Protein AF-A0A7S3GS94-F1 (afdb_monomer_lite)

Radius of gyration: 52.93 Å; chains: 1; bounding box: 101×28×162 Å

Structure (mmCIF, N/CA/C/O backbone):
data_AF-A0A7S3GS94-F1
#
_entry.id   AF-A0A7S3GS94-F1
#
loop_
_atom_site.group_PDB
_atom_site.id
_atom_site.type_symbol
_atom_site.label_atom_id
_atom_site.label_alt_id
_atom_site.label_comp_id
_atom_site.label_asym_id
_atom_site.label_entity_id
_atom_site.label_seq_id
_atom_site.pdbx_PDB_ins_code
_atom_site.Cartn_x
_atom_site.Cartn_y
_atom_site.Cartn_z
_atom_site.occupancy
_atom_site.B_iso_or_equiv
_atom_site.auth_seq_id
_atom_site.auth_comp_id
_atom_site.auth_asym_id
_atom_site.auth_atom_id
_atom_site.pdbx_PDB_model_num
ATOM 1 N N . VAL A 1 1 ? 30.359 -2.417 -29.812 1.00 71.31 1 VAL A N 1
ATOM 2 C CA . VAL A 1 1 ? 29.006 -1.974 -30.223 1.00 71.31 1 VAL A CA 1
ATOM 3 C C . VAL A 1 1 ? 27.959 -3.082 -30.024 1.00 71.31 1 VAL A C 1
ATOM 5 O O . VAL A 1 1 ? 27.089 -2.896 -29.192 1.00 71.31 1 VAL A O 1
ATOM 8 N N . ALA A 1 2 ? 28.093 -4.280 -30.616 1.00 79.44 2 ALA A N 1
ATOM 9 C CA . ALA A 1 2 ? 27.139 -5.393 -30.397 1.00 79.44 2 ALA A CA 1
ATOM 10 C C . ALA A 1 2 ? 27.112 -5.979 -28.965 1.00 79.44 2 ALA A C 1
ATOM 12 O O . ALA A 1 2 ? 26.107 -6.533 -28.529 1.00 79.44 2 ALA A O 1
ATOM 13 N N . ALA A 1 3 ? 28.216 -5.888 -28.216 1.00 86.25 3 ALA A N 1
ATOM 14 C CA . ALA A 1 3 ? 28.217 -6.211 -26.785 1.00 86.25 3 ALA A CA 1
ATOM 15 C C . ALA A 1 3 ? 27.448 -5.154 -25.969 1.00 86.25 3 ALA A C 1
ATOM 17 O O . ALA A 1 3 ? 26.584 -5.518 -25.184 1.00 86.25 3 ALA A O 1
ATOM 18 N N . ALA A 1 4 ? 27.680 -3.866 -26.250 1.00 86.12 4 ALA A N 1
ATOM 19 C CA . ALA A 1 4 ? 27.008 -2.749 -25.583 1.00 86.12 4 ALA A CA 1
ATOM 20 C C . ALA A 1 4 ? 25.485 -2.746 -25.817 1.00 86.12 4 ALA A C 1
ATOM 22 O O . ALA A 1 4 ? 24.722 -2.568 -24.879 1.00 86.12 4 ALA A O 1
ATOM 23 N N . ALA A 1 5 ? 25.019 -3.030 -27.038 1.00 87.00 5 ALA A N 1
ATOM 24 C CA . ALA A 1 5 ? 23.583 -3.140 -27.320 1.00 87.00 5 ALA A CA 1
ATOM 25 C C . ALA A 1 5 ? 22.899 -4.299 -26.563 1.00 87.00 5 ALA A C 1
ATOM 27 O O . ALA A 1 5 ? 21.735 -4.196 -26.173 1.00 87.00 5 ALA A O 1
ATOM 28 N N . ARG A 1 6 ? 23.621 -5.406 -26.326 1.00 90.31 6 ARG A N 1
ATOM 29 C CA . ARG A 1 6 ? 23.125 -6.523 -25.504 1.00 90.31 6 ARG A CA 1
ATOM 30 C C . ARG A 1 6 ? 23.081 -6.165 -24.022 1.00 90.31 6 ARG A C 1
ATOM 32 O O . ARG A 1 6 ? 22.107 -6.506 -23.364 1.00 90.31 6 ARG A O 1
ATOM 39 N N . GLU A 1 7 ? 24.099 -5.468 -23.528 1.00 93.94 7 GLU A N 1
ATOM 40 C CA . GLU A 1 7 ? 24.164 -4.990 -22.145 1.00 93.94 7 GLU A CA 1
ATOM 41 C C . GLU A 1 7 ? 23.029 -4.004 -21.834 1.00 93.94 7 GLU A C 1
ATOM 43 O O . GLU A 1 7 ? 22.293 -4.219 -20.878 1.00 93.94 7 GLU A O 1
ATOM 48 N N . LEU A 1 8 ? 22.784 -3.026 -22.714 1.00 94.88 8 LEU A N 1
ATOM 49 C CA . LEU A 1 8 ? 21.641 -2.109 -22.599 1.00 94.88 8 LEU A CA 1
ATOM 50 C C . LEU A 1 8 ? 20.295 -2.849 -22.660 1.00 94.88 8 LEU A C 1
ATOM 52 O O . LEU A 1 8 ? 19.341 -2.477 -21.985 1.00 94.88 8 LEU A O 1
ATOM 56 N N . GLY A 1 9 ? 20.199 -3.918 -23.458 1.00 95.06 9 GLY A N 1
ATOM 57 C CA . GLY A 1 9 ? 19.019 -4.786 -23.458 1.00 95.06 9 GLY A CA 1
ATOM 58 C C . GLY A 1 9 ? 18.774 -5.429 -22.091 1.00 95.06 9 GLY A C 1
ATOM 59 O O . GLY A 1 9 ? 17.670 -5.334 -21.567 1.00 95.06 9 GLY A O 1
ATOM 60 N N . ALA A 1 10 ? 19.815 -6.016 -21.499 1.00 96.00 10 ALA A N 1
ATOM 61 C CA . ALA A 1 10 ? 19.730 -6.636 -20.180 1.00 96.00 10 ALA A CA 1
ATOM 62 C C . ALA A 1 10 ? 19.414 -5.620 -19.068 1.00 96.00 10 ALA A C 1
ATOM 64 O O . ALA A 1 10 ? 18.632 -5.917 -18.170 1.00 96.00 10 ALA A O 1
ATOM 65 N N . GLU A 1 11 ? 19.976 -4.412 -19.136 1.00 97.12 11 GLU A N 1
ATOM 66 C CA . GLU A 1 11 ? 19.673 -3.328 -18.194 1.00 97.12 11 GLU A CA 1
ATOM 67 C C . GLU A 1 11 ? 18.209 -2.865 -18.302 1.00 97.12 11 GLU A C 1
ATOM 69 O O . GLU A 1 11 ? 17.533 -2.688 -17.287 1.00 97.12 11 GLU A O 1
ATOM 74 N N . ALA A 1 12 ? 17.672 -2.739 -19.521 1.00 96.94 12 ALA A N 1
ATOM 75 C CA . ALA A 1 12 ? 16.260 -2.416 -19.724 1.00 96.94 12 ALA A CA 1
ATOM 76 C C . ALA A 1 12 ? 15.326 -3.508 -19.166 1.00 96.94 12 ALA A C 1
ATOM 78 O O . ALA A 1 12 ? 14.303 -3.188 -18.551 1.00 96.94 12 ALA A O 1
ATOM 79 N N . ASP A 1 13 ? 15.683 -4.782 -19.338 1.00 97.38 13 ASP A N 1
ATOM 80 C CA . ASP A 1 13 ? 14.933 -5.908 -18.773 1.00 97.38 13 ASP A CA 1
ATOM 81 C C . ASP A 1 13 ? 14.986 -5.898 -17.236 1.00 97.38 13 ASP A C 1
ATOM 83 O O . ASP A 1 13 ? 13.955 -6.075 -16.585 1.00 97.38 13 ASP A O 1
ATOM 87 N N . ALA A 1 14 ? 16.143 -5.580 -16.643 1.00 97.75 14 ALA A N 1
ATOM 88 C CA . ALA A 1 14 ? 16.288 -5.437 -15.194 1.00 97.75 14 ALA A CA 1
ATOM 89 C C . ALA A 1 14 ? 15.408 -4.306 -14.628 1.00 97.75 14 ALA A C 1
ATOM 91 O O . ALA A 1 14 ? 14.751 -4.481 -13.601 1.00 97.75 14 ALA A O 1
ATOM 92 N N . HIS A 1 15 ? 15.324 -3.160 -15.313 1.00 97.31 15 HIS A N 1
ATOM 93 C CA . HIS A 1 15 ? 14.400 -2.090 -14.926 1.00 97.31 15 HIS A CA 1
ATOM 94 C C . HIS A 1 15 ? 12.927 -2.494 -15.067 1.00 97.31 15 HIS A C 1
ATOM 96 O O . HIS A 1 15 ? 12.098 -2.095 -14.245 1.00 97.31 15 HIS A O 1
ATOM 102 N N . ALA A 1 16 ? 12.584 -3.292 -16.082 1.00 97.56 16 ALA A N 1
ATOM 103 C CA . ALA A 1 16 ? 11.232 -3.818 -16.242 1.00 97.56 16 ALA A CA 1
ATOM 104 C C . ALA A 1 16 ? 10.859 -4.783 -15.102 1.00 97.56 16 ALA A C 1
ATOM 106 O O . ALA A 1 16 ? 9.760 -4.681 -14.553 1.00 97.56 16 ALA A O 1
ATOM 107 N N . GLU A 1 17 ? 11.776 -5.670 -14.714 1.00 97.94 17 GLU A N 1
ATOM 108 C CA . GLU A 1 17 ? 11.590 -6.596 -13.595 1.00 97.94 17 GLU A CA 1
ATOM 109 C C . GLU A 1 17 ? 11.448 -5.849 -12.264 1.00 97.94 17 GLU A C 1
ATOM 111 O O . GLU A 1 17 ? 10.486 -6.087 -11.530 1.00 97.94 17 GLU A O 1
ATOM 116 N N . ALA A 1 18 ? 12.326 -4.877 -11.990 1.00 97.75 18 ALA A N 1
ATOM 117 C CA . ALA A 1 18 ? 12.219 -4.018 -10.811 1.00 97.75 18 ALA A CA 1
ATOM 118 C C . ALA A 1 18 ? 10.865 -3.288 -10.763 1.00 97.75 18 ALA A C 1
ATOM 120 O O . ALA A 1 18 ? 10.207 -3.247 -9.724 1.00 97.75 18 ALA A O 1
ATOM 121 N N . GLY A 1 19 ? 10.391 -2.773 -11.903 1.00 96.94 19 GLY A N 1
ATOM 122 C CA . GLY A 1 19 ? 9.065 -2.163 -12.014 1.00 96.94 19 GLY A CA 1
ATOM 123 C C . GLY A 1 19 ? 7.912 -3.129 -11.706 1.00 96.94 19 GLY A C 1
ATOM 124 O O . GLY A 1 19 ? 6.917 -2.709 -11.110 1.00 96.94 19 GLY A O 1
ATOM 125 N N . SER A 1 20 ? 8.044 -4.410 -12.070 1.00 97.75 20 SER A N 1
ATOM 126 C CA . SER A 1 20 ? 7.071 -5.460 -11.732 1.00 97.75 20 SER A CA 1
ATOM 127 C C . SER A 1 20 ? 7.064 -5.758 -10.234 1.00 97.75 20 SER A C 1
ATOM 129 O O . SER A 1 20 ? 6.000 -5.750 -9.618 1.00 97.75 20 SER A O 1
ATOM 131 N N . GLN A 1 21 ? 8.242 -5.938 -9.631 1.00 98.00 21 GLN A N 1
ATOM 132 C CA . GLN A 1 21 ? 8.380 -6.176 -8.189 1.00 98.00 21 GLN A CA 1
ATOM 133 C C . GLN A 1 21 ? 7.791 -5.015 -7.375 1.00 98.00 21 GLN A C 1
ATOM 135 O O . GLN A 1 21 ? 7.015 -5.228 -6.446 1.00 98.00 21 GLN A O 1
ATOM 140 N N . IL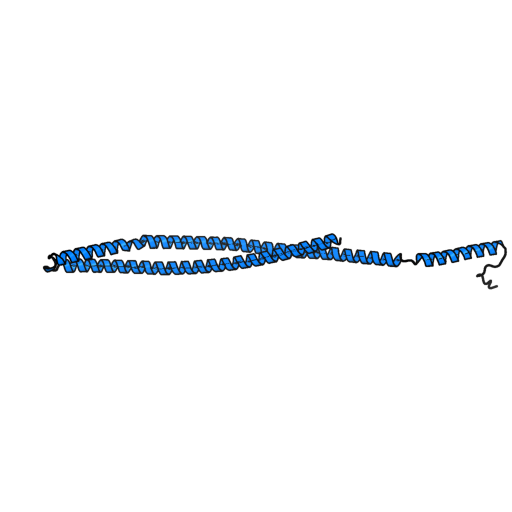E A 1 22 ? 8.057 -3.769 -7.780 1.00 97.94 22 ILE A N 1
ATOM 141 C CA . ILE A 1 22 ? 7.472 -2.587 -7.133 1.00 97.94 22 ILE A CA 1
ATOM 142 C C . ILE A 1 22 ? 5.941 -2.566 -7.273 1.00 97.94 22 ILE A C 1
ATOM 144 O O . ILE A 1 22 ? 5.239 -2.163 -6.345 1.00 97.94 22 ILE A O 1
ATOM 148 N N . ALA A 1 23 ? 5.391 -2.997 -8.412 1.00 97.69 23 ALA A N 1
ATOM 149 C CA . ALA A 1 23 ? 3.942 -3.079 -8.592 1.00 97.69 23 ALA A CA 1
ATOM 150 C C . ALA A 1 23 ? 3.300 -4.131 -7.666 1.00 97.69 23 ALA A C 1
ATOM 152 O O . ALA A 1 23 ? 2.226 -3.882 -7.108 1.00 97.69 23 ALA A O 1
ATOM 153 N N . GLU A 1 24 ? 3.961 -5.271 -7.460 1.00 98.12 24 GLU A N 1
ATOM 154 C CA . GLU A 1 24 ? 3.543 -6.293 -6.493 1.00 98.12 24 GLU A CA 1
ATOM 155 C C . GLU A 1 24 ? 3.606 -5.771 -5.052 1.00 98.12 24 GLU A C 1
ATOM 157 O O . GLU A 1 24 ? 2.664 -5.956 -4.276 1.00 98.12 24 GLU A O 1
ATOM 162 N N . ASP A 1 25 ? 4.672 -5.052 -4.705 1.00 97.56 25 ASP A N 1
ATOM 163 C CA . ASP A 1 25 ? 4.838 -4.425 -3.395 1.00 97.56 25 ASP A CA 1
ATOM 164 C C . ASP A 1 25 ? 3.751 -3.375 -3.122 1.00 97.56 25 ASP A C 1
ATOM 166 O O . ASP A 1 25 ? 3.138 -3.376 -2.050 1.00 97.56 25 ASP A O 1
ATOM 170 N N . LEU A 1 26 ? 3.429 -2.538 -4.113 1.00 97.69 26 LEU A N 1
ATOM 171 C CA . LEU A 1 26 ? 2.315 -1.589 -4.046 1.00 97.69 26 LEU A CA 1
ATOM 172 C C . LEU A 1 26 ? 0.975 -2.300 -3.820 1.00 97.69 26 LEU A C 1
ATOM 174 O O . LEU A 1 26 ? 0.172 -1.863 -2.990 1.00 97.69 26 LEU A O 1
ATOM 178 N N . ALA A 1 27 ? 0.720 -3.406 -4.524 1.00 97.50 27 ALA A N 1
ATOM 179 C CA . ALA A 1 27 ? -0.491 -4.201 -4.331 1.00 97.50 27 ALA A CA 1
ATOM 180 C C . ALA A 1 27 ? -0.561 -4.791 -2.912 1.00 97.50 27 ALA A C 1
ATOM 182 O O . ALA A 1 27 ? -1.609 -4.721 -2.260 1.00 97.50 27 ALA A O 1
ATOM 183 N N . ARG A 1 28 ? 0.563 -5.301 -2.393 1.00 97.56 28 ARG A N 1
ATOM 184 C CA . ARG A 1 28 ? 0.672 -5.834 -1.029 1.00 97.56 28 ARG A CA 1
ATOM 185 C C . ARG A 1 28 ? 0.422 -4.761 0.031 1.00 97.56 28 ARG A C 1
ATOM 187 O O . ARG A 1 28 ? -0.327 -5.014 0.979 1.00 97.56 28 ARG A O 1
ATOM 194 N N . ILE A 1 29 ? 0.988 -3.563 -0.128 1.00 96.00 29 ILE A N 1
ATOM 195 C CA . ILE A 1 29 ? 0.747 -2.432 0.782 1.00 96.00 29 ILE A CA 1
ATOM 196 C C . ILE A 1 29 ? -0.727 -2.040 0.764 1.00 96.00 29 ILE A C 1
ATOM 198 O O . ILE A 1 29 ? -1.335 -1.933 1.826 1.00 96.00 29 ILE A O 1
ATOM 202 N N . ASN A 1 30 ? -1.335 -1.898 -0.416 1.00 95.50 30 ASN A N 1
ATOM 203 C CA . ASN A 1 30 ? -2.752 -1.545 -0.528 1.00 95.50 30 ASN A CA 1
ATOM 204 C C . ASN A 1 30 ? -3.657 -2.592 0.146 1.00 95.50 30 ASN A C 1
ATOM 206 O O . ASN A 1 30 ? -4.579 -2.231 0.880 1.00 95.50 30 ASN A O 1
ATOM 210 N N . SER A 1 31 ? -3.361 -3.883 -0.032 1.00 96.50 31 SER A N 1
ATOM 211 C CA . SER A 1 31 ? -4.072 -4.959 0.668 1.00 96.50 31 SER A CA 1
ATOM 212 C C . SER A 1 31 ? -3.898 -4.865 2.186 1.00 96.50 31 SER A C 1
ATOM 214 O O . SER A 1 31 ? -4.862 -5.022 2.931 1.00 96.50 31 SER A O 1
ATOM 216 N N . THR A 1 32 ? -2.680 -4.596 2.657 1.00 93.88 32 THR A N 1
ATOM 217 C CA . THR A 1 32 ? -2.371 -4.484 4.091 1.00 93.88 32 THR A CA 1
ATOM 218 C C . THR A 1 32 ? -3.084 -3.291 4.721 1.00 93.88 32 THR A C 1
ATOM 220 O O . THR A 1 32 ? -3.669 -3.413 5.796 1.00 93.88 32 THR A O 1
ATOM 223 N N . VAL A 1 33 ? -3.106 -2.155 4.025 1.00 94.12 33 VAL A N 1
ATOM 224 C CA . VAL A 1 33 ? -3.842 -0.953 4.427 1.00 94.12 33 VAL A CA 1
ATOM 225 C C . VAL A 1 33 ? -5.333 -1.250 4.584 1.00 94.12 33 VAL A C 1
ATOM 227 O O . VAL A 1 33 ? -5.903 -0.913 5.622 1.00 94.12 33 VAL A O 1
ATOM 230 N N . SER A 1 34 ? -5.950 -1.930 3.612 1.00 94.81 34 SER A N 1
ATOM 231 C CA . SER A 1 34 ? -7.364 -2.324 3.698 1.00 94.81 34 SER A CA 1
ATOM 232 C C . SER A 1 34 ? -7.627 -3.208 4.920 1.00 94.81 34 SER A C 1
ATOM 234 O O . SER A 1 34 ? -8.546 -2.938 5.689 1.00 94.81 34 SER A O 1
ATOM 236 N N . LEU A 1 35 ? -6.780 -4.217 5.156 1.00 94.31 35 LEU A N 1
ATOM 237 C CA . LEU A 1 35 ? -6.910 -5.113 6.310 1.00 94.31 35 LEU A CA 1
ATOM 238 C C . LEU A 1 35 ? -6.799 -4.365 7.644 1.00 94.31 35 LEU A C 1
ATOM 240 O O . LEU A 1 35 ? -7.557 -4.639 8.574 1.00 94.31 35 LEU A O 1
ATOM 244 N N . ILE A 1 36 ? -5.871 -3.411 7.750 1.00 91.31 36 ILE A N 1
ATOM 245 C CA . ILE A 1 36 ? -5.696 -2.596 8.958 1.00 91.31 36 ILE A CA 1
ATOM 246 C C . ILE A 1 36 ? -6.908 -1.691 9.184 1.00 91.31 36 ILE A C 1
ATOM 248 O O . ILE A 1 36 ? -7.361 -1.560 10.323 1.00 91.31 36 ILE A O 1
ATOM 252 N N . GLN A 1 37 ? -7.449 -1.082 8.127 1.00 92.56 37 GLN A N 1
ATOM 253 C CA . GLN A 1 37 ? -8.654 -0.256 8.215 1.00 92.56 37 GLN A CA 1
ATOM 254 C C . GLN A 1 37 ? -9.865 -1.074 8.667 1.00 92.56 37 GLN A C 1
ATOM 256 O O . GLN A 1 37 ? -10.567 -0.659 9.592 1.00 92.56 37 GLN A O 1
ATOM 261 N N . ASP A 1 38 ? -10.064 -2.257 8.086 1.00 93.44 38 ASP A N 1
ATOM 262 C CA . ASP A 1 38 ? -11.152 -3.160 8.458 1.00 93.44 38 ASP A CA 1
ATOM 263 C C . ASP A 1 38 ? -11.012 -3.637 9.907 1.00 93.44 38 ASP A C 1
ATOM 265 O O . ASP A 1 38 ? -11.968 -3.571 10.684 1.00 93.44 38 ASP A O 1
ATOM 269 N N . ALA A 1 39 ? -9.808 -4.051 10.313 1.00 89.31 39 ALA A N 1
ATOM 270 C CA . ALA A 1 39 ? -9.529 -4.458 11.686 1.00 89.31 39 ALA A CA 1
ATOM 271 C C . ALA A 1 39 ? -9.776 -3.310 12.677 1.00 89.31 39 ALA A C 1
ATOM 273 O O . ALA A 1 39 ? -10.407 -3.507 13.718 1.00 89.31 39 ALA A O 1
ATOM 274 N N . ALA A 1 40 ? -9.338 -2.092 12.349 1.00 89.81 40 ALA A N 1
ATOM 275 C CA . ALA A 1 40 ? -9.569 -0.915 13.178 1.00 89.81 40 ALA A CA 1
ATOM 276 C C . ALA A 1 40 ? -11.063 -0.568 13.285 1.00 89.81 40 ALA A C 1
ATOM 278 O O . ALA A 1 40 ? -11.544 -0.260 14.380 1.00 89.81 40 ALA A O 1
ATOM 279 N N . ALA A 1 41 ? -11.817 -0.665 12.187 1.00 90.81 41 ALA A N 1
ATOM 280 C CA . ALA A 1 41 ? -13.260 -0.444 12.176 1.00 90.81 41 ALA A CA 1
ATOM 281 C C . ALA A 1 41 ? -14.002 -1.490 13.024 1.00 90.81 41 ALA A C 1
ATOM 283 O O . ALA A 1 41 ? -14.858 -1.131 13.840 1.00 90.81 41 ALA A O 1
ATOM 284 N N . GLN A 1 42 ? -13.638 -2.770 12.896 1.00 90.94 42 GLN A N 1
ATOM 285 C CA . GLN A 1 42 ? -14.210 -3.854 13.697 1.00 90.94 42 GLN A CA 1
ATOM 286 C C . GLN A 1 42 ? -13.909 -3.683 15.188 1.00 90.94 42 GLN A C 1
ATOM 288 O O . GLN A 1 42 ? -14.821 -3.787 16.009 1.00 90.94 42 GLN A O 1
ATOM 293 N N . LEU A 1 43 ? -12.663 -3.366 15.547 1.00 89.06 43 LEU A N 1
ATOM 294 C CA . LEU A 1 43 ? -12.257 -3.157 16.939 1.00 89.06 43 LEU A CA 1
ATOM 295 C C . LEU A 1 43 ? -12.916 -1.916 17.548 1.00 89.06 43 LEU A C 1
ATOM 297 O O . LEU A 1 43 ? -13.396 -1.976 18.677 1.00 89.06 43 LEU A O 1
ATOM 301 N N . SER A 1 44 ? -13.008 -0.812 16.804 1.00 87.75 44 SER A N 1
ATOM 302 C CA . SER A 1 44 ? -13.723 0.395 17.239 1.00 87.75 44 SER A CA 1
ATOM 303 C C . SER A 1 44 ? -15.216 0.120 17.462 1.00 87.75 44 SER A C 1
ATOM 305 O O . SER A 1 44 ? -15.781 0.469 18.505 1.00 87.75 44 SER A O 1
ATOM 307 N N . GLY A 1 45 ? -15.855 -0.590 16.526 1.00 88.62 45 GLY A N 1
ATOM 308 C CA . GLY A 1 45 ? -17.247 -1.018 16.652 1.00 88.62 45 GLY A CA 1
ATOM 309 C C . GLY A 1 45 ? -17.471 -1.969 17.832 1.00 88.62 45 GLY A C 1
ATOM 310 O O . GLY A 1 45 ? -18.444 -1.814 18.574 1.00 88.62 45 GLY A O 1
ATOM 311 N N . GLY A 1 46 ? -16.557 -2.919 18.042 1.00 88.88 46 GLY A N 1
ATOM 312 C CA . GLY A 1 46 ? -16.548 -3.837 19.181 1.00 88.88 46 GLY A CA 1
ATOM 313 C C . GLY A 1 46 ? -16.410 -3.103 20.513 1.00 88.88 46 GLY A C 1
ATOM 314 O O . GLY A 1 46 ? -17.256 -3.271 21.389 1.00 88.88 46 GLY A O 1
ATOM 315 N N . ALA A 1 47 ? -15.431 -2.203 20.629 1.00 89.06 47 ALA A N 1
ATOM 316 C CA . ALA A 1 47 ? -15.203 -1.395 21.825 1.00 89.06 47 ALA A CA 1
ATOM 317 C C . ALA A 1 47 ? -16.407 -0.501 22.164 1.00 89.06 47 ALA A C 1
ATOM 319 O O . ALA A 1 47 ? -16.767 -0.345 23.331 1.00 89.06 47 ALA A O 1
ATOM 320 N N . SER A 1 48 ? -17.081 0.060 21.155 1.00 88.00 48 SER A N 1
ATOM 321 C CA . SER A 1 48 ? -18.315 0.828 21.358 1.00 88.00 48 SER A CA 1
ATOM 322 C C . SER A 1 48 ? -19.449 -0.044 21.914 1.00 88.00 48 SER A C 1
ATOM 324 O O . SER A 1 48 ? -20.086 0.320 22.908 1.00 88.00 48 SER A O 1
ATOM 326 N N . LYS A 1 49 ? -19.666 -1.234 21.335 1.00 90.88 49 LYS A N 1
ATOM 327 C CA . LYS A 1 49 ? -20.668 -2.201 21.820 1.00 90.88 49 LYS A CA 1
ATOM 328 C C . LYS A 1 49 ? -20.368 -2.655 23.248 1.00 90.88 49 LYS A C 1
ATOM 330 O O . LYS A 1 49 ? -21.261 -2.646 24.094 1.00 90.88 49 LYS A O 1
ATOM 335 N N . GLU A 1 50 ? -19.118 -3.001 23.531 1.00 88.06 50 GLU A N 1
ATOM 336 C CA . GLU A 1 50 ? -18.680 -3.446 24.853 1.00 88.06 50 GLU A CA 1
ATOM 337 C C . GLU A 1 50 ? -18.834 -2.339 25.900 1.00 88.06 50 GLU A C 1
ATOM 339 O O . GLU A 1 50 ? -19.368 -2.572 26.984 1.00 88.06 50 GLU A O 1
ATOM 344 N N . ARG A 1 51 ? -18.505 -1.091 25.549 1.00 87.38 51 ARG A N 1
ATOM 345 C CA . ARG A 1 51 ? -18.762 0.076 26.401 1.00 87.38 51 ARG A CA 1
ATOM 346 C C . ARG A 1 51 ? -20.245 0.213 26.752 1.00 87.38 51 ARG A C 1
ATOM 348 O O . ARG A 1 51 ? -20.568 0.466 27.914 1.00 87.38 51 ARG A O 1
ATOM 355 N N . VAL A 1 52 ? -21.147 0.061 25.779 1.00 88.38 52 VAL A N 1
ATOM 356 C CA . VAL A 1 52 ? -22.601 0.118 26.018 1.00 88.38 52 VAL A CA 1
ATOM 357 C C . VAL A 1 52 ? -23.044 -1.015 26.946 1.00 88.38 52 VAL A C 1
ATOM 359 O O . VAL A 1 52 ? -23.778 -0.759 27.902 1.00 88.38 52 VAL A O 1
ATOM 362 N N . GLN A 1 53 ? -22.557 -2.240 26.731 1.00 87.75 53 GLN A N 1
ATOM 363 C CA . GLN A 1 53 ? -22.869 -3.388 27.589 1.00 87.75 53 GLN A CA 1
ATOM 364 C C . GLN A 1 53 ? -22.360 -3.200 29.024 1.00 87.75 53 GLN A C 1
ATOM 366 O O . GLN A 1 53 ? -23.104 -3.445 29.974 1.00 87.75 53 GLN A O 1
ATOM 371 N N . LEU A 1 54 ? -21.132 -2.706 29.204 1.00 86.00 54 LEU A N 1
ATOM 372 C CA . LEU A 1 54 ? -20.564 -2.403 30.520 1.00 86.00 54 LEU A CA 1
ATOM 373 C C . LEU A 1 54 ? -21.362 -1.310 31.244 1.00 86.00 54 LEU A C 1
ATOM 375 O O . LEU A 1 54 ? -21.641 -1.430 32.439 1.00 86.00 54 LEU A O 1
ATOM 379 N N . MET A 1 55 ? -21.791 -0.262 30.531 1.00 85.00 55 MET A N 1
ATOM 380 C CA . MET A 1 55 ? -22.674 0.759 31.105 1.00 85.00 55 MET A CA 1
ATOM 381 C C . MET A 1 55 ? -24.056 0.206 31.472 1.00 85.00 55 MET A C 1
ATOM 383 O O . MET A 1 55 ? -24.601 0.610 32.500 1.00 85.00 55 MET A O 1
ATOM 387 N N . GLY A 1 56 ? -24.609 -0.707 30.666 1.00 85.81 56 GLY A N 1
ATOM 388 C CA . GLY A 1 56 ? -25.847 -1.429 30.970 1.00 85.81 56 GLY A CA 1
ATOM 389 C C . GLY A 1 56 ? -25.721 -2.233 32.262 1.00 85.81 56 GLY A C 1
ATOM 390 O O . GLY A 1 56 ? -26.426 -1.953 33.228 1.00 85.81 56 GLY A O 1
ATOM 391 N N . ARG A 1 57 ? -24.709 -3.106 32.346 1.00 83.69 57 ARG A N 1
ATOM 392 C CA . ARG A 1 57 ? -24.417 -3.907 33.547 1.00 83.69 57 ARG A CA 1
ATOM 393 C C . ARG A 1 57 ? -24.240 -3.049 34.797 1.00 83.69 57 ARG A C 1
ATOM 395 O O . ARG A 1 57 ? -24.747 -3.395 35.858 1.00 83.69 57 ARG A O 1
ATOM 402 N N . LYS A 1 58 ? -23.570 -1.896 34.689 1.00 83.81 58 LYS A N 1
ATOM 403 C CA . LYS A 1 58 ? -23.427 -0.953 35.810 1.00 83.81 58 LYS A CA 1
ATOM 404 C C . LYS A 1 58 ? -24.783 -0.456 36.329 1.00 83.81 58 LYS A C 1
ATOM 406 O O . LYS A 1 58 ? -24.939 -0.296 37.542 1.00 83.81 58 LYS A O 1
ATOM 411 N N . LYS A 1 59 ? -25.745 -0.179 35.440 1.00 85.62 59 LYS A N 1
ATOM 412 C CA . LYS A 1 59 ? -27.107 0.226 35.828 1.00 85.62 59 LYS A CA 1
ATOM 413 C C . LYS A 1 59 ? -27.833 -0.926 36.519 1.00 85.62 59 LYS A C 1
ATOM 415 O O . LYS A 1 59 ? -28.384 -0.708 37.594 1.00 85.62 59 LYS A O 1
ATOM 420 N N . ASP A 1 60 ? -27.752 -2.130 35.964 1.00 86.75 60 ASP A N 1
ATOM 421 C CA . ASP A 1 60 ? -28.420 -3.316 36.511 1.00 86.75 60 ASP A CA 1
ATOM 422 C C . ASP A 1 60 ? -27.906 -3.658 37.912 1.00 86.75 60 ASP A C 1
ATOM 424 O O . ASP A 1 60 ? -28.691 -3.842 38.839 1.00 86.75 60 ASP A O 1
ATOM 428 N N . VAL A 1 61 ? -26.585 -3.618 38.109 1.00 85.62 61 VAL A N 1
ATOM 429 C CA . VAL A 1 61 ? -25.941 -3.791 39.422 1.00 85.62 61 VAL A CA 1
ATOM 430 C C . VAL A 1 61 ? -26.427 -2.742 40.427 1.00 85.62 61 VAL A C 1
ATOM 432 O O . VAL A 1 61 ? -26.682 -3.058 41.590 1.00 85.62 61 VAL A O 1
ATOM 435 N N . ALA A 1 62 ? -26.589 -1.484 40.003 1.00 85.38 62 ALA A N 1
ATOM 436 C CA . ALA A 1 62 ? -27.092 -0.425 40.876 1.00 85.38 62 ALA A CA 1
ATOM 437 C C . ALA A 1 62 ? -28.570 -0.625 41.258 1.00 85.38 62 ALA A C 1
ATOM 439 O O . ALA A 1 62 ? -28.946 -0.328 42.393 1.00 85.38 62 ALA A O 1
ATOM 440 N N . ILE A 1 63 ? -29.397 -1.130 40.338 1.00 88.06 63 ILE A N 1
ATOM 441 C CA . ILE A 1 63 ? -30.804 -1.463 40.599 1.00 88.06 63 ILE A CA 1
ATOM 442 C C . ILE A 1 63 ? -30.892 -2.671 41.538 1.00 88.06 63 ILE A C 1
ATOM 444 O O . ILE A 1 63 ? -31.570 -2.583 42.559 1.00 88.06 63 ILE A O 1
ATOM 448 N N . ALA A 1 64 ? -30.150 -3.748 41.268 1.00 88.44 64 ALA A N 1
ATOM 449 C CA . ALA A 1 64 ? -30.098 -4.934 42.124 1.00 88.44 64 ALA A CA 1
ATOM 450 C C . ALA A 1 64 ? -29.668 -4.586 43.559 1.00 88.44 64 ALA A C 1
ATOM 452 O O . ALA A 1 64 ? -30.301 -5.016 44.520 1.00 88.44 64 ALA A O 1
ATOM 453 N N . ALA A 1 65 ? -28.659 -3.722 43.723 1.00 87.81 65 ALA A N 1
ATOM 454 C CA . ALA A 1 65 ? -28.232 -3.252 45.040 1.00 87.81 65 ALA A CA 1
ATOM 455 C C . ALA A 1 65 ? -29.317 -2.436 45.777 1.00 87.81 65 ALA A C 1
ATOM 457 O O . ALA A 1 65 ? -29.422 -2.524 47.006 1.00 87.81 65 ALA A O 1
ATOM 458 N N . LYS A 1 66 ? -30.135 -1.652 45.054 1.00 90.06 66 LYS A N 1
ATOM 459 C CA . LYS A 1 66 ? -31.294 -0.944 45.631 1.00 90.06 66 LYS A CA 1
ATOM 460 C C . LYS A 1 66 ? -32.391 -1.916 46.054 1.00 90.06 66 LYS A C 1
ATOM 462 O O . LYS A 1 66 ? -32.874 -1.788 47.173 1.00 90.06 66 LYS A O 1
ATOM 467 N N . ILE A 1 67 ? -32.724 -2.893 45.207 1.00 92.38 67 ILE A N 1
ATOM 468 C CA . ILE A 1 67 ? -33.712 -3.939 45.512 1.00 92.38 67 ILE A CA 1
ATOM 469 C C . ILE A 1 67 ? -33.283 -4.718 46.757 1.00 92.38 67 ILE A C 1
ATOM 471 O O . ILE A 1 67 ? -34.074 -4.860 47.679 1.00 92.38 67 ILE A O 1
ATOM 475 N N . LEU A 1 68 ? -32.017 -5.143 46.839 1.00 91.06 68 LEU A N 1
ATOM 476 C CA . LEU A 1 68 ? -31.489 -5.826 48.024 1.00 91.06 68 LEU A CA 1
ATOM 477 C C . LEU A 1 68 ? -31.562 -4.951 49.276 1.00 91.06 68 LEU A C 1
ATOM 479 O O . LEU A 1 68 ? -31.907 -5.437 50.343 1.00 91.06 68 LEU A O 1
ATOM 483 N N . THR A 1 69 ? -31.281 -3.651 49.158 1.00 92.62 69 THR A N 1
ATOM 484 C CA . THR A 1 69 ? -31.397 -2.723 50.295 1.00 92.62 69 THR A CA 1
ATOM 485 C C . THR A 1 69 ? -32.850 -2.583 50.762 1.00 92.62 69 THR A C 1
ATOM 487 O O . THR A 1 69 ? -33.100 -2.594 51.963 1.00 92.62 69 THR A O 1
ATOM 490 N N . GLN A 1 70 ? -33.804 -2.495 49.832 1.00 94.25 70 GLN A N 1
ATOM 491 C CA . GLN A 1 70 ? -35.234 -2.469 50.152 1.00 94.25 70 GLN A CA 1
ATOM 492 C C . GLN A 1 70 ? -35.704 -3.793 50.764 1.00 94.25 70 GLN A C 1
ATOM 494 O O . GLN A 1 70 ? -36.421 -3.776 51.756 1.00 94.25 70 GLN A O 1
ATOM 499 N N . ALA A 1 71 ? -35.265 -4.931 50.223 1.00 91.88 71 ALA A N 1
ATOM 500 C CA . ALA A 1 71 ? -35.596 -6.252 50.746 1.00 91.88 71 ALA A CA 1
ATOM 501 C C . ALA A 1 71 ? -35.060 -6.448 52.171 1.00 91.88 71 ALA A C 1
ATOM 503 O O . ALA A 1 71 ? -35.800 -6.909 53.034 1.00 91.88 71 ALA A O 1
ATOM 504 N N . ILE A 1 72 ? -33.816 -6.033 52.444 1.00 91.94 72 ILE A N 1
ATOM 505 C CA . ILE A 1 72 ? -33.248 -6.045 53.799 1.00 91.94 72 ILE A CA 1
ATOM 506 C C . ILE A 1 72 ? -34.097 -5.188 54.744 1.00 91.94 72 ILE A C 1
ATOM 508 O O . ILE A 1 72 ? -34.432 -5.660 55.826 1.00 91.94 72 ILE A O 1
ATOM 512 N N . ALA A 1 73 ? -34.479 -3.969 54.341 1.00 92.19 73 ALA A N 1
ATOM 513 C CA . ALA A 1 73 ? -35.311 -3.091 55.168 1.00 92.19 73 ALA A CA 1
ATOM 514 C C . ALA A 1 73 ? -36.671 -3.733 55.491 1.00 92.19 73 ALA A C 1
ATOM 516 O O . ALA A 1 73 ? -37.016 -3.864 56.661 1.00 92.19 73 ALA A O 1
ATOM 517 N N . ILE A 1 74 ? -37.380 -4.234 54.472 1.00 90.81 74 ILE A N 1
ATOM 518 C CA . ILE A 1 74 ? -38.685 -4.896 54.633 1.00 90.81 74 ILE A CA 1
ATOM 519 C C . ILE A 1 74 ? -38.573 -6.108 55.560 1.00 90.81 74 ILE A C 1
ATOM 521 O O . ILE A 1 74 ? -39.381 -6.268 56.469 1.00 90.81 74 ILE A O 1
ATOM 525 N N . VAL A 1 75 ? -37.574 -6.970 55.348 1.00 88.06 75 VAL A N 1
ATOM 526 C CA . VAL A 1 75 ? -37.388 -8.167 56.178 1.00 88.06 75 VAL A CA 1
ATOM 527 C C . VAL A 1 75 ? -37.030 -7.788 57.615 1.00 88.06 75 VAL A C 1
ATOM 529 O O . VAL A 1 75 ? -37.531 -8.422 58.535 1.00 88.06 75 VAL A O 1
ATOM 532 N N . SER A 1 76 ? -36.244 -6.731 57.830 1.00 88.38 76 SER A N 1
ATOM 533 C CA . SER A 1 76 ? -35.866 -6.272 59.177 1.00 88.38 76 SER A CA 1
ATOM 534 C C . SER A 1 76 ? -37.048 -5.706 59.977 1.00 88.38 76 SER A C 1
ATOM 536 O O . SER A 1 76 ? -37.037 -5.757 61.203 1.00 88.38 76 SER A O 1
ATOM 538 N N . GLU A 1 77 ? -38.083 -5.196 59.305 1.00 89.31 77 GLU A N 1
ATOM 539 C CA . GLU A 1 77 ? -39.297 -4.666 59.943 1.00 89.31 77 GLU A CA 1
ATOM 540 C C . GLU A 1 77 ? -40.283 -5.767 60.380 1.00 89.31 77 GLU A C 1
ATOM 542 O O . GLU A 1 77 ? -41.201 -5.504 61.159 1.00 89.31 77 GLU A O 1
ATOM 547 N N . ILE A 1 78 ? -40.102 -7.014 59.924 1.00 87.44 78 ILE A N 1
ATOM 548 C CA . ILE A 1 78 ? -40.987 -8.133 60.266 1.00 87.44 78 ILE A CA 1
ATOM 549 C C . ILE A 1 78 ? -40.577 -8.723 61.631 1.00 87.44 78 ILE A C 1
ATOM 551 O O . ILE A 1 78 ? -39.476 -9.263 61.770 1.00 87.44 78 ILE A O 1
ATOM 555 N N . PRO A 1 79 ? -41.462 -8.747 62.647 1.00 74.81 79 PRO A N 1
ATOM 556 C CA . PRO A 1 79 ? -41.133 -9.276 63.977 1.00 74.81 79 PRO A CA 1
ATOM 557 C C . PRO A 1 79 ? -40.677 -10.745 63.955 1.00 74.81 79 PRO A C 1
ATOM 559 O O . PRO A 1 79 ? -39.757 -11.128 64.672 1.00 74.81 79 PRO A O 1
ATOM 562 N N . ALA A 1 80 ? -41.257 -11.564 63.069 1.00 68.75 80 ALA A N 1
ATOM 563 C CA . ALA A 1 80 ? -40.879 -12.967 62.876 1.00 68.75 80 ALA A CA 1
ATOM 564 C C . ALA A 1 80 ? -39.486 -13.160 62.238 1.00 68.75 80 ALA A C 1
ATOM 566 O O . ALA A 1 80 ? -38.888 -14.227 62.374 1.00 68.75 80 ALA A O 1
ATOM 567 N N . ALA A 1 81 ? -38.942 -12.137 61.572 1.00 64.50 81 ALA A N 1
ATOM 568 C CA . ALA A 1 81 ? -37.616 -12.187 60.960 1.00 64.50 81 ALA A CA 1
ATOM 569 C C . ALA A 1 81 ? -36.468 -12.031 61.975 1.00 64.50 81 ALA A C 1
ATOM 571 O O . ALA A 1 81 ? -35.318 -12.282 61.632 1.00 64.50 81 ALA A O 1
ATOM 572 N N . HIS A 1 82 ? -36.770 -11.705 63.235 1.00 75.88 82 HIS A N 1
ATOM 573 C CA . HIS A 1 82 ? -35.783 -11.663 64.320 1.00 75.88 82 HIS A CA 1
ATOM 574 C C . HIS A 1 82 ? -35.382 -13.069 64.810 1.00 75.88 82 HIS A C 1
ATOM 576 O O . HIS A 1 82 ? -34.505 -13.217 65.662 1.00 75.88 82 HIS A O 1
ATOM 582 N N . GLY A 1 83 ? -36.021 -14.119 64.282 1.00 81.62 83 GLY A N 1
ATOM 583 C CA . GLY A 1 83 ? -35.587 -15.498 64.464 1.00 81.62 83 GLY A CA 1
ATOM 584 C C . GLY A 1 83 ? -34.324 -15.835 63.650 1.00 81.62 83 GLY A C 1
ATOM 585 O O . GLY A 1 83 ? -33.981 -15.138 62.694 1.00 81.62 83 GLY A O 1
ATOM 586 N N . PRO A 1 84 ? -33.649 -16.955 63.960 1.00 82.38 84 PRO A N 1
ATOM 587 C CA . PRO A 1 84 ? -32.381 -17.343 63.328 1.00 82.38 84 PRO A CA 1
ATOM 588 C C . PRO A 1 84 ? -32.450 -17.455 61.793 1.00 82.38 84 PRO A C 1
ATOM 590 O O . PRO A 1 84 ? -31.469 -17.162 61.112 1.00 82.38 84 PRO A O 1
ATOM 593 N N . GLN A 1 85 ? -33.609 -17.825 61.238 1.00 83.31 85 GLN A N 1
ATOM 594 C CA . GLN A 1 85 ? -33.825 -17.908 59.788 1.00 83.31 85 GLN A CA 1
ATOM 595 C C . GLN A 1 85 ? -33.906 -16.530 59.111 1.00 83.31 85 GLN A C 1
ATOM 597 O O . GLN A 1 85 ? -33.358 -16.352 58.024 1.00 83.31 85 GLN A O 1
ATOM 602 N N . GLY A 1 86 ? -34.550 -15.542 59.742 1.00 81.31 86 GLY A N 1
ATOM 603 C CA . GLY A 1 86 ? -34.624 -14.187 59.191 1.00 81.31 86 GLY A CA 1
ATOM 604 C C . GLY A 1 86 ? -33.283 -13.460 59.290 1.00 81.31 86 GLY A C 1
ATOM 605 O O . GLY A 1 86 ? -32.863 -12.822 58.324 1.00 81.31 86 GLY A O 1
ATOM 606 N N . GLN A 1 87 ? -32.531 -13.691 60.371 1.00 85.75 87 GLN A N 1
ATOM 607 C CA . GLN A 1 87 ? -31.159 -13.198 60.491 1.00 85.75 87 GLN A CA 1
ATOM 608 C C . GLN A 1 87 ? -30.239 -13.799 59.414 1.00 85.75 87 GLN A C 1
ATOM 610 O O . GLN A 1 87 ? -29.487 -13.067 58.768 1.00 85.75 87 GLN A O 1
ATOM 615 N N . GLN A 1 88 ? -30.334 -15.110 59.143 1.00 87.62 88 GLN A N 1
ATOM 616 C CA . GLN A 1 88 ? -29.608 -15.748 58.033 1.00 87.62 88 GLN A CA 1
ATOM 617 C C . GLN A 1 88 ? -29.957 -15.128 56.674 1.00 87.62 88 GLN A C 1
ATOM 619 O O . GLN A 1 88 ? -29.055 -14.869 55.878 1.00 87.62 88 GLN A O 1
ATOM 624 N N . ALA A 1 89 ? -31.238 -14.850 56.416 1.00 86.00 89 ALA A N 1
ATOM 625 C CA . ALA A 1 89 ? -31.678 -14.226 55.170 1.00 86.00 89 ALA A CA 1
ATOM 626 C C . ALA A 1 89 ? -31.118 -12.802 55.001 1.00 86.00 89 ALA A C 1
ATOM 628 O O . ALA A 1 89 ? -30.632 -12.464 53.921 1.00 86.00 89 ALA A O 1
ATOM 629 N N . ILE A 1 90 ? -31.121 -11.989 56.064 1.00 88.44 90 ILE A N 1
ATOM 630 C CA . ILE A 1 90 ? -30.513 -10.648 56.062 1.00 88.44 90 ILE A CA 1
ATOM 631 C C . ILE A 1 90 ? -29.014 -10.744 55.762 1.00 88.44 90 ILE A C 1
ATOM 633 O O . ILE A 1 90 ? -28.533 -10.090 54.838 1.00 88.44 90 ILE A O 1
ATOM 637 N N . THR A 1 91 ? -28.296 -11.626 56.461 1.00 90.81 91 THR A N 1
ATOM 638 C CA . THR A 1 91 ? -26.846 -11.808 56.266 1.00 90.81 91 THR A CA 1
ATOM 639 C C . THR A 1 91 ? -26.516 -12.253 54.833 1.00 90.81 91 THR A C 1
ATOM 641 O O . THR A 1 91 ? -25.569 -11.761 54.218 1.00 90.81 91 THR A O 1
ATOM 644 N N . ALA A 1 92 ? -27.321 -13.154 54.257 1.00 90.56 92 ALA A N 1
ATOM 645 C CA . ALA A 1 92 ? -27.160 -13.602 52.874 1.00 90.56 92 ALA A CA 1
ATOM 646 C C . ALA A 1 92 ? -27.425 -12.475 51.858 1.00 90.56 92 ALA A C 1
ATOM 648 O O . ALA A 1 92 ? -26.691 -12.337 50.876 1.00 90.56 92 ALA A O 1
ATOM 649 N N . MET A 1 93 ? -28.436 -11.633 52.097 1.00 90.88 93 MET A N 1
ATOM 650 C CA . MET A 1 93 ? -28.723 -10.467 51.253 1.00 90.88 93 MET A CA 1
ATOM 651 C C . MET A 1 93 ? -27.633 -9.391 51.354 1.00 90.88 93 MET A C 1
ATOM 653 O O . MET A 1 93 ? -27.287 -8.774 50.343 1.00 90.88 93 MET A O 1
ATOM 657 N N . GLU A 1 94 ? -27.039 -9.188 52.532 1.00 91.19 94 GLU A N 1
ATOM 658 C CA . GLU A 1 94 ? -25.877 -8.309 52.712 1.00 91.19 94 GLU A CA 1
ATOM 659 C C . GLU A 1 94 ? -24.642 -8.830 51.968 1.00 91.19 94 GLU A C 1
ATOM 661 O O . GLU A 1 94 ? -23.970 -8.063 51.270 1.00 91.19 94 GLU A O 1
ATOM 666 N N . ALA A 1 95 ? -24.386 -10.140 52.026 1.00 91.06 95 ALA A N 1
ATOM 667 C CA . ALA A 1 95 ? -23.325 -10.778 51.253 1.00 91.06 95 ALA A CA 1
ATOM 668 C C . ALA A 1 95 ? -23.549 -10.614 49.738 1.00 91.06 95 ALA A C 1
ATOM 670 O O . ALA A 1 95 ? -22.630 -10.231 49.012 1.00 91.06 95 ALA A O 1
ATOM 671 N N . ALA A 1 96 ? -24.783 -10.806 49.257 1.00 88.50 96 ALA A N 1
ATOM 672 C CA . ALA A 1 96 ? -25.138 -10.576 47.856 1.00 88.50 96 ALA A CA 1
ATOM 673 C C . ALA A 1 96 ? -24.938 -9.106 47.444 1.00 88.50 96 ALA A C 1
ATOM 675 O O . ALA A 1 96 ? -24.378 -8.820 46.385 1.00 88.50 96 ALA A O 1
ATOM 676 N N . LYS A 1 97 ? -25.323 -8.148 48.296 1.00 88.38 97 LYS A N 1
ATOM 677 C CA . LYS A 1 97 ? -25.112 -6.710 48.064 1.00 88.38 97 LYS A CA 1
ATOM 678 C C . LYS A 1 97 ? -23.621 -6.362 47.969 1.00 88.38 97 LYS A C 1
ATOM 680 O O . LYS A 1 97 ? -23.234 -5.588 47.093 1.00 88.38 97 LYS A O 1
ATOM 685 N N . SER A 1 98 ? -22.791 -6.951 48.829 1.00 85.81 98 SER A N 1
ATOM 686 C CA . SER A 1 98 ? -21.326 -6.838 48.783 1.00 85.81 98 SER A CA 1
ATOM 687 C C . SER A 1 98 ? -20.739 -7.413 47.481 1.00 85.81 98 SER A C 1
ATOM 689 O O . SER A 1 98 ? -19.915 -6.769 46.822 1.00 85.81 98 SER A O 1
ATOM 691 N N . ALA A 1 99 ? -21.231 -8.571 47.031 1.00 84.25 99 ALA A N 1
ATOM 692 C CA . ALA A 1 99 ? -20.838 -9.171 45.754 1.00 84.25 99 ALA A CA 1
ATOM 693 C C . ALA A 1 99 ? -21.196 -8.274 44.549 1.00 84.25 99 ALA A C 1
ATOM 695 O O . ALA A 1 99 ? -20.394 -8.083 43.635 1.00 84.25 99 ALA A O 1
ATOM 696 N N . PHE A 1 100 ? -22.363 -7.624 44.564 1.00 82.25 100 PHE A N 1
ATOM 697 C CA . PHE A 1 100 ? -22.721 -6.638 43.538 1.00 82.25 100 PHE A CA 1
ATOM 698 C C . PHE A 1 100 ? -21.867 -5.362 43.609 1.00 82.25 100 PHE A C 1
ATOM 700 O O . PHE A 1 100 ? -21.532 -4.780 42.576 1.00 82.25 100 PHE A O 1
ATOM 707 N N . ALA A 1 101 ? -21.472 -4.922 44.806 1.00 76.38 101 ALA A N 1
ATOM 708 C CA . ALA A 1 101 ? -20.582 -3.775 44.974 1.00 76.38 101 ALA A CA 1
ATOM 709 C C . ALA A 1 101 ? -19.166 -4.049 44.436 1.00 76.38 101 ALA A C 1
ATOM 711 O O . ALA A 1 101 ? -18.574 -3.164 43.821 1.00 76.38 101 ALA A O 1
ATOM 712 N N . SER A 1 102 ? -18.652 -5.270 44.588 1.00 72.69 102 SER A N 1
ATOM 713 C CA . SER A 1 102 ? -17.367 -5.680 44.000 1.00 72.69 102 SER A CA 1
ATOM 714 C C . SER A 1 102 ? -17.446 -5.853 42.475 1.00 72.69 102 SER A C 1
ATOM 716 O O . SER A 1 102 ? -16.539 -5.412 41.770 1.00 72.69 102 SER A O 1
ATOM 718 N N . ALA A 1 103 ? -18.574 -6.331 41.931 1.00 67.25 103 ALA A N 1
ATOM 719 C CA . ALA A 1 103 ? -18.846 -6.336 40.484 1.00 67.25 103 ALA A CA 1
ATOM 720 C C . ALA A 1 103 ? -18.949 -4.922 39.864 1.00 67.25 103 ALA A C 1
ATOM 722 O O . ALA A 1 103 ? -18.841 -4.738 38.648 1.00 67.25 103 ALA A O 1
ATOM 723 N N . ARG A 1 104 ? -19.120 -3.886 40.695 1.00 62.50 104 ARG A N 1
ATOM 724 C CA . ARG A 1 104 ? -19.171 -2.475 40.285 1.00 62.50 104 ARG A CA 1
ATOM 725 C C . ARG A 1 104 ? -17.810 -1.931 39.825 1.00 62.50 104 ARG A C 1
ATOM 727 O O . ARG A 1 104 ? -17.787 -0.850 39.230 1.00 62.50 104 ARG A O 1
ATOM 734 N N . SER A 1 105 ? -16.707 -2.674 40.000 1.00 64.25 105 SER A N 1
ATOM 735 C CA . SER A 1 105 ? -15.351 -2.267 39.574 1.00 64.25 105 SER A CA 1
ATOM 736 C C . SER A 1 105 ? -15.158 -2.128 38.049 1.00 64.25 105 SER A C 1
ATOM 738 O O . SER A 1 105 ? -14.106 -1.677 37.603 1.00 64.25 105 SER A O 1
ATOM 740 N N . SER A 1 106 ? -16.204 -2.364 37.243 1.00 71.12 106 SER A N 1
ATOM 741 C CA . SER A 1 106 ? -16.283 -2.077 35.793 1.00 71.12 106 SER A CA 1
ATOM 742 C C .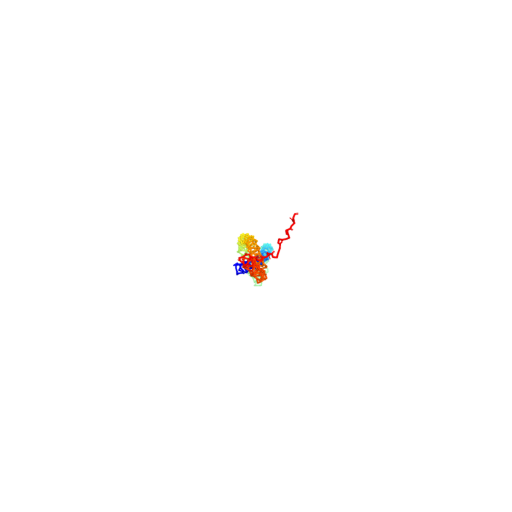 SER A 1 106 ? -15.829 -0.669 35.353 1.00 71.12 106 SER A C 1
ATOM 744 O O . SER A 1 106 ? -15.630 -0.428 34.165 1.00 71.12 106 SER A O 1
ATOM 746 N N . GLN A 1 107 ? -15.660 0.280 36.283 1.00 74.50 107 GLN A N 1
ATOM 747 C CA . GLN A 1 107 ? -15.046 1.582 36.007 1.00 74.50 107 GLN A CA 1
ATOM 748 C C . GLN A 1 107 ? -13.592 1.463 35.540 1.00 74.50 107 GLN A C 1
ATOM 750 O O . GLN A 1 107 ? -13.216 2.197 34.628 1.00 74.50 107 GLN A O 1
ATOM 755 N N . GLY A 1 108 ? -12.817 0.538 36.120 1.00 81.12 108 GLY A N 1
ATOM 756 C CA . GLY A 1 108 ? -11.453 0.246 35.671 1.00 81.12 108 GLY A CA 1
ATOM 757 C C . GLY A 1 108 ? -11.461 -0.257 34.231 1.00 81.12 108 GLY A C 1
ATOM 758 O O . GLY A 1 108 ? -10.846 0.356 33.365 1.00 81.12 108 GLY A O 1
ATOM 759 N N . MET A 1 109 ? -12.306 -1.252 33.943 1.00 82.56 109 MET A N 1
ATOM 760 C CA . MET A 1 109 ? -12.480 -1.805 32.593 1.00 82.56 109 MET A CA 1
ATOM 761 C C . MET A 1 109 ? -12.937 -0.755 31.569 1.00 82.56 109 MET A C 1
ATOM 763 O O . MET A 1 109 ? -12.432 -0.719 30.455 1.00 82.56 109 MET A O 1
ATOM 767 N N . LEU A 1 110 ? -13.863 0.144 31.925 1.00 84.31 110 LEU A N 1
ATOM 768 C CA . LEU A 1 110 ? -14.296 1.229 31.033 1.00 84.31 110 LEU A CA 1
ATOM 769 C C . LEU A 1 110 ? -13.174 2.236 30.739 1.00 84.31 110 LEU A C 1
ATOM 771 O O . LEU A 1 110 ? -13.108 2.771 29.628 1.00 84.31 110 LEU A O 1
ATOM 775 N N . ALA A 1 111 ? -12.330 2.531 31.729 1.00 86.00 111 ALA A N 1
ATOM 776 C CA . ALA A 1 111 ? -11.181 3.413 31.559 1.00 86.00 111 ALA A CA 1
ATOM 777 C C . ALA A 1 111 ? -10.094 2.747 30.704 1.00 86.00 111 ALA A C 1
ATOM 779 O O . ALA A 1 111 ? -9.583 3.375 29.778 1.00 86.00 111 ALA A O 1
ATOM 780 N N . GLU A 1 112 ? -9.799 1.473 30.958 1.00 87.62 112 GLU A N 1
ATOM 781 C CA . GLU A 1 112 ? -8.869 0.660 30.171 1.00 87.62 112 GLU A CA 1
ATOM 782 C C . GLU A 1 112 ? -9.336 0.521 28.722 1.00 87.62 112 GLU A C 1
ATOM 784 O O . GLU A 1 112 ? -8.574 0.837 27.813 1.00 87.62 112 GLU A O 1
ATOM 789 N N . LEU A 1 113 ? -10.605 0.169 28.493 1.00 88.56 113 LEU A N 1
ATOM 790 C CA . LEU A 1 113 ? -11.194 0.054 27.157 1.00 88.56 113 LEU A CA 1
ATOM 791 C C . LEU A 1 113 ? -11.105 1.374 26.383 1.00 88.56 113 LEU A C 1
ATOM 793 O O . LEU A 1 113 ? -10.756 1.388 25.203 1.00 88.56 113 LEU A O 1
ATOM 797 N N . LYS A 1 114 ? -11.381 2.507 27.045 1.00 88.19 114 LYS A N 1
ATOM 798 C CA . LYS A 1 114 ? -11.242 3.835 26.433 1.00 88.19 114 LYS A CA 1
ATOM 799 C C . LYS A 1 114 ? -9.787 4.120 26.056 1.00 88.19 114 LYS A C 1
ATOM 801 O O . LYS A 1 114 ? -9.530 4.565 24.940 1.00 88.19 114 LYS A O 1
ATOM 806 N N . THR A 1 115 ? -8.852 3.883 26.971 1.00 91.81 115 THR A N 1
ATOM 807 C CA . THR A 1 115 ? -7.422 4.126 26.741 1.00 91.81 115 THR A CA 1
ATOM 808 C C . THR A 1 115 ? -6.883 3.232 25.627 1.00 91.81 115 THR A C 1
ATOM 810 O O . THR A 1 115 ? -6.222 3.730 24.719 1.00 91.81 115 THR A O 1
ATOM 813 N N . ALA A 1 116 ? -7.226 1.942 25.636 1.00 89.50 116 ALA A N 1
ATOM 814 C CA . ALA A 1 116 ? -6.847 0.986 24.602 1.00 89.50 116 ALA A CA 1
ATOM 815 C C . ALA A 1 116 ? -7.423 1.372 23.232 1.00 89.50 116 ALA A C 1
ATOM 817 O O . ALA A 1 116 ? -6.699 1.358 22.241 1.00 89.50 116 ALA A O 1
ATOM 818 N N . SER A 1 117 ? -8.691 1.792 23.175 1.00 89.25 117 SER A N 1
ATOM 819 C CA . SER A 1 117 ? -9.331 2.251 21.937 1.00 89.25 117 SER A CA 1
ATOM 820 C C . SER A 1 117 ? -8.666 3.509 2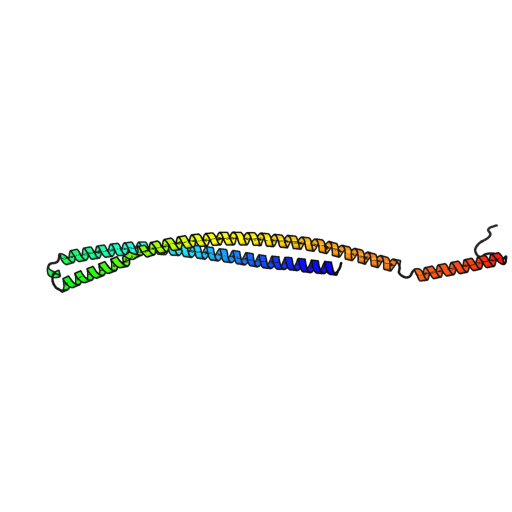1.363 1.00 89.25 117 SER A C 1
ATOM 822 O O . SER A 1 117 ? -8.408 3.567 20.162 1.00 89.25 117 SER A O 1
ATOM 824 N N . LEU A 1 118 ? -8.318 4.489 22.205 1.00 90.44 118 LEU A N 1
ATOM 825 C CA . LEU A 1 118 ? -7.589 5.690 21.774 1.00 90.44 118 LEU A CA 1
ATOM 826 C C . LEU A 1 118 ? -6.166 5.364 21.304 1.00 90.44 118 LEU A C 1
ATOM 828 O O . LEU A 1 118 ? -5.717 5.890 20.286 1.00 90.44 118 LEU A O 1
ATOM 832 N N . ALA A 1 119 ? -5.462 4.489 22.026 1.00 89.75 119 ALA A N 1
ATOM 833 C CA . ALA A 1 119 ? -4.127 4.043 21.647 1.00 89.75 119 ALA A CA 1
ATOM 834 C C . ALA A 1 119 ? -4.146 3.284 20.314 1.00 89.75 119 ALA A C 1
ATOM 836 O O . ALA A 1 119 ? -3.286 3.522 19.467 1.00 89.75 119 ALA A O 1
ATOM 837 N N . LEU A 1 120 ? -5.145 2.422 20.106 1.00 89.56 120 LEU A N 1
ATOM 838 C CA . LEU A 1 120 ? -5.361 1.724 18.844 1.00 89.56 120 LEU A CA 1
ATOM 839 C C . LEU A 1 120 ? -5.616 2.716 17.707 1.00 89.56 120 LEU A C 1
ATOM 841 O O . LEU A 1 120 ? -4.912 2.660 16.708 1.00 89.56 120 LEU A O 1
ATOM 845 N N . ALA A 1 121 ? -6.544 3.663 17.878 1.00 88.00 121 ALA A N 1
ATOM 846 C CA . ALA A 1 121 ? -6.842 4.670 16.858 1.00 88.00 121 ALA A CA 1
ATOM 847 C C . ALA A 1 121 ? -5.604 5.502 16.480 1.00 88.00 121 ALA A C 1
ATOM 849 O O . ALA A 1 121 ? -5.344 5.738 15.302 1.00 88.00 121 ALA A O 1
ATOM 850 N N . SER A 1 122 ? -4.808 5.902 17.476 1.00 91.81 122 SER A N 1
ATOM 851 C CA . SER A 1 122 ? -3.548 6.619 17.259 1.00 91.81 122 SER A CA 1
ATOM 852 C C . SER A 1 122 ? -2.540 5.781 16.466 1.00 91.81 122 SER A C 1
ATOM 854 O O . SER A 1 122 ? -2.009 6.246 15.458 1.00 91.81 122 SER A O 1
ATOM 856 N N . ARG A 1 123 ? -2.324 4.517 16.860 1.00 90.88 123 ARG A N 1
ATOM 857 C CA . ARG A 1 123 ? -1.410 3.601 16.158 1.00 90.88 123 ARG A CA 1
ATOM 858 C C . ARG A 1 123 ? -1.865 3.318 14.734 1.00 90.88 123 ARG A C 1
ATOM 860 O O . ARG A 1 123 ? -1.045 3.384 13.830 1.00 90.88 123 ARG A O 1
ATOM 867 N N . THR A 1 124 ? -3.155 3.063 14.526 1.00 90.75 124 THR A N 1
ATOM 868 C CA . THR A 1 124 ? -3.727 2.873 13.191 1.00 90.75 124 THR A CA 1
ATOM 869 C C . THR A 1 124 ? -3.483 4.098 12.319 1.00 90.75 124 THR A C 1
ATOM 871 O O . THR A 1 124 ? -2.991 3.948 11.207 1.00 90.75 124 THR A O 1
ATOM 874 N N . ASN A 1 125 ? -3.752 5.309 12.817 1.00 90.88 125 ASN A N 1
ATOM 875 C CA . ASN A 1 125 ? -3.490 6.534 12.059 1.00 90.88 125 ASN A CA 1
ATOM 876 C C . ASN A 1 125 ? -2.007 6.693 11.712 1.00 90.88 125 ASN A C 1
ATOM 878 O O . ASN A 1 125 ? -1.686 7.048 10.581 1.00 90.88 125 ASN A O 1
ATOM 882 N N . GLN A 1 126 ? -1.105 6.399 12.651 1.00 93.94 126 GLN A N 1
ATOM 883 C CA . GLN A 1 126 ? 0.330 6.450 12.384 1.00 93.94 126 GLN A CA 1
ATOM 884 C C . GLN A 1 126 ? 0.734 5.442 11.302 1.00 93.94 126 GLN A C 1
ATOM 886 O O . GLN A 1 126 ? 1.381 5.827 10.333 1.00 93.94 126 GLN A O 1
ATOM 891 N N . SER A 1 127 ? 0.276 4.191 11.401 1.00 92.00 127 SER A N 1
ATOM 892 C CA . SER A 1 127 ? 0.525 3.173 10.376 1.00 92.00 127 SER A CA 1
ATOM 893 C C . SER A 1 127 ? -0.018 3.592 9.010 1.00 92.00 127 SER A C 1
ATOM 895 O O . SER A 1 127 ? 0.660 3.412 8.008 1.00 92.00 127 SER A O 1
ATOM 897 N N . MET A 1 128 ? -1.202 4.205 8.954 1.00 92.00 128 MET A N 1
ATOM 898 C CA . MET A 1 128 ? -1.773 4.726 7.708 1.00 92.00 128 MET A CA 1
ATOM 899 C C . MET A 1 128 ? -0.901 5.818 7.074 1.00 92.00 128 MET A C 1
ATOM 901 O O . MET A 1 128 ? -0.740 5.839 5.855 1.00 92.00 128 MET A O 1
ATOM 905 N N . LEU A 1 129 ? -0.323 6.712 7.883 1.00 94.94 129 LEU A N 1
ATOM 906 C CA . LEU A 1 129 ? 0.618 7.728 7.402 1.00 94.94 129 LEU A CA 1
ATOM 907 C C . LEU A 1 129 ? 1.926 7.101 6.909 1.00 94.94 129 LEU A C 1
ATOM 909 O O . LEU A 1 129 ? 2.461 7.525 5.886 1.00 94.94 129 LEU A O 1
ATOM 913 N N . ASP A 1 130 ? 2.435 6.095 7.618 1.00 94.00 130 ASP A N 1
ATOM 914 C CA . ASP A 1 130 ? 3.663 5.386 7.256 1.00 94.00 130 ASP A CA 1
ATOM 915 C C . ASP A 1 130 ? 3.497 4.636 5.929 1.00 94.00 130 ASP A C 1
ATOM 917 O O . ASP A 1 130 ? 4.282 4.861 5.007 1.00 94.00 130 ASP A O 1
ATOM 921 N N . PHE A 1 131 ? 2.415 3.866 5.773 1.00 94.62 131 PHE A N 1
ATOM 922 C CA . PHE A 1 131 ? 2.087 3.204 4.507 1.00 94.62 131 PHE A CA 1
ATOM 923 C C . PHE A 1 131 ? 1.812 4.196 3.379 1.00 94.62 131 PHE A C 1
ATOM 925 O O . PHE A 1 131 ? 2.179 3.938 2.236 1.00 94.62 131 PHE A O 1
ATOM 932 N N . GLY A 1 132 ? 1.197 5.346 3.675 1.00 94.88 132 GLY A N 1
ATOM 933 C CA . GLY A 1 132 ? 1.010 6.412 2.691 1.00 94.88 132 GLY A CA 1
ATOM 934 C C . GLY A 1 132 ? 2.341 6.924 2.135 1.00 94.88 132 GLY A C 1
ATOM 935 O O . GLY A 1 132 ? 2.485 7.061 0.922 1.00 94.88 132 GLY A O 1
ATOM 936 N N . ARG A 1 133 ? 3.332 7.144 3.009 1.00 96.94 133 ARG A N 1
ATOM 937 C CA . ARG A 1 133 ? 4.690 7.551 2.610 1.00 96.94 133 ARG A CA 1
ATOM 938 C C . ARG A 1 133 ? 5.406 6.467 1.815 1.00 96.94 133 ARG A C 1
ATOM 940 O O . ARG A 1 133 ? 5.972 6.762 0.768 1.00 96.94 133 ARG A O 1
ATOM 947 N N . GLU A 1 134 ? 5.356 5.227 2.291 1.00 96.25 134 GLU A N 1
ATOM 948 C CA . GLU A 1 134 ? 5.970 4.085 1.611 1.00 96.25 134 GLU A CA 1
ATOM 949 C C . GLU A 1 134 ? 5.388 3.890 0.207 1.00 96.25 134 GLU A C 1
ATOM 951 O O . GLU A 1 134 ? 6.135 3.767 -0.762 1.00 96.25 134 GLU A O 1
ATOM 956 N N . ARG A 1 135 ? 4.059 3.975 0.072 1.00 96.94 135 ARG A N 1
ATOM 957 C CA . ARG A 1 135 ? 3.376 3.905 -1.223 1.00 96.94 135 ARG A CA 1
ATOM 958 C C . ARG A 1 135 ? 3.869 4.988 -2.180 1.00 96.94 135 ARG A C 1
ATOM 960 O O . ARG A 1 135 ? 4.215 4.671 -3.311 1.00 96.94 135 ARG A O 1
ATOM 967 N N . SER A 1 136 ? 3.950 6.241 -1.732 1.00 96.75 136 SER A N 1
ATOM 968 C CA . SER A 1 136 ? 4.455 7.333 -2.573 1.00 96.75 136 SER A CA 1
ATOM 969 C C . SER A 1 136 ? 5.923 7.154 -2.970 1.00 96.75 136 SER A C 1
ATOM 971 O O . SER A 1 136 ? 6.289 7.465 -4.101 1.00 96.75 136 SER A O 1
ATOM 973 N N . HIS A 1 137 ? 6.770 6.620 -2.085 1.00 97.69 137 HIS A N 1
ATOM 974 C CA . HIS A 1 137 ? 8.157 6.297 -2.434 1.00 97.69 137 HIS A CA 1
ATOM 975 C C . HIS A 1 137 ? 8.245 5.196 -3.497 1.00 97.69 137 HIS A C 1
ATOM 977 O O . HIS A 1 137 ? 9.043 5.310 -4.426 1.00 97.69 137 HIS A O 1
ATOM 983 N N . LEU A 1 138 ? 7.416 4.156 -3.393 1.00 97.88 138 LEU A N 1
ATOM 984 C CA . LEU A 1 138 ? 7.356 3.086 -4.388 1.00 97.88 138 LEU A CA 1
ATOM 985 C C . LEU A 1 138 ? 6.793 3.573 -5.727 1.00 97.88 138 LEU A C 1
ATOM 987 O O . LEU A 1 138 ? 7.316 3.206 -6.775 1.00 97.88 138 LEU A O 1
ATOM 991 N N . GLU A 1 139 ? 5.772 4.431 -5.719 1.00 97.50 139 GLU A N 1
ATOM 992 C CA . GLU A 1 139 ? 5.250 5.069 -6.935 1.00 97.50 139 GLU A CA 1
ATOM 993 C C . GLU A 1 139 ? 6.346 5.870 -7.652 1.00 97.50 139 GLU A C 1
ATOM 995 O O . GLU A 1 139 ? 6.550 5.688 -8.853 1.00 97.50 139 GLU A O 1
ATOM 1000 N N . TYR A 1 140 ? 7.114 6.668 -6.905 1.00 98.12 140 TYR A N 1
ATOM 1001 C CA . TYR A 1 140 ? 8.258 7.400 -7.446 1.00 98.12 140 TYR A CA 1
ATOM 1002 C C . TYR A 1 140 ? 9.348 6.465 -7.991 1.00 98.12 140 TYR A C 1
ATOM 1004 O O . TYR A 1 140 ? 9.850 6.669 -9.095 1.00 98.12 140 TYR A O 1
ATOM 1012 N N . ALA A 1 141 ? 9.703 5.409 -7.253 1.00 98.06 141 ALA A N 1
ATOM 1013 C CA . ALA A 1 141 ? 10.697 4.433 -7.698 1.00 98.06 141 ALA A CA 1
ATOM 1014 C C . ALA A 1 141 ? 10.259 3.718 -8.988 1.00 98.06 141 ALA A C 1
ATOM 1016 O O . ALA A 1 141 ? 11.061 3.530 -9.903 1.00 98.06 141 ALA A O 1
ATOM 1017 N N . ARG A 1 142 ? 8.970 3.378 -9.100 1.00 97.75 142 ARG A N 1
ATOM 1018 C CA . ARG A 1 142 ? 8.387 2.777 -10.304 1.00 97.75 142 ARG A CA 1
ATOM 1019 C C . ARG A 1 142 ? 8.491 3.710 -11.509 1.00 97.75 142 ARG A C 1
ATOM 1021 O O . ARG A 1 142 ? 8.889 3.264 -12.582 1.00 97.75 142 ARG A O 1
ATOM 1028 N N . GLU A 1 143 ? 8.134 4.981 -11.343 1.00 97.69 143 GLU A N 1
ATOM 1029 C CA . GLU A 1 143 ? 8.240 5.988 -12.406 1.00 97.69 143 GLU A CA 1
ATOM 1030 C C . GLU A 1 143 ? 9.701 6.227 -12.816 1.00 97.69 143 GLU A C 1
ATOM 1032 O O . GLU A 1 143 ? 10.016 6.309 -14.007 1.00 97.69 143 GLU A O 1
ATOM 1037 N N . SER A 1 144 ? 10.610 6.254 -11.839 1.00 97.81 144 SER A N 1
ATOM 1038 C CA . SER A 1 144 ? 12.046 6.381 -12.080 1.00 97.81 144 SER A CA 1
ATOM 1039 C C . SER A 1 144 ? 12.587 5.215 -12.912 1.00 97.81 144 SER A C 1
ATOM 1041 O O . SER A 1 144 ? 13.232 5.455 -13.932 1.00 97.81 144 SER A O 1
ATOM 1043 N N . HIS A 1 145 ? 12.263 3.968 -12.557 1.00 97.81 145 HIS A N 1
ATOM 1044 C CA . HIS A 1 145 ? 12.673 2.800 -13.341 1.00 97.81 145 HIS A CA 1
ATOM 1045 C C . HIS A 1 145 ? 12.032 2.751 -14.727 1.00 97.81 145 HIS A C 1
ATOM 1047 O O . HIS A 1 145 ? 12.702 2.367 -15.683 1.00 97.81 145 HIS A O 1
ATOM 1053 N N . ALA A 1 146 ? 10.772 3.169 -14.871 1.00 97.69 146 ALA A N 1
ATOM 1054 C CA . ALA A 1 146 ? 10.140 3.281 -16.184 1.00 97.69 146 ALA A CA 1
ATOM 1055 C C . ALA A 1 146 ? 10.892 4.283 -17.078 1.00 97.69 146 ALA A C 1
ATOM 1057 O O . ALA A 1 146 ? 11.220 3.964 -18.219 1.00 97.69 146 ALA A O 1
ATOM 1058 N N . THR A 1 147 ? 11.244 5.447 -16.527 1.00 98.12 147 THR A N 1
ATOM 1059 C CA . THR A 1 147 ? 12.017 6.478 -17.233 1.00 98.12 147 THR A CA 1
ATOM 1060 C C . THR A 1 147 ? 13.410 5.979 -17.618 1.00 98.12 147 THR A C 1
ATOM 1062 O O . THR A 1 147 ? 13.825 6.145 -18.763 1.00 98.12 147 THR A O 1
ATOM 1065 N N . GLN A 1 148 ? 14.126 5.343 -16.686 1.00 97.56 148 GLN A N 1
ATOM 1066 C CA . GLN A 1 148 ? 15.452 4.771 -16.943 1.00 97.56 148 GLN A CA 1
ATOM 1067 C C . GLN A 1 148 ? 15.392 3.702 -18.031 1.00 97.56 148 GLN A C 1
ATOM 1069 O O . GLN A 1 148 ? 16.164 3.751 -18.980 1.00 97.56 148 GLN A O 1
ATOM 1074 N N . ARG A 1 149 ? 14.417 2.791 -17.957 1.00 97.69 149 ARG A N 1
ATOM 1075 C CA . ARG A 1 149 ? 14.202 1.775 -18.987 1.00 97.69 149 ARG A CA 1
ATOM 1076 C C . ARG A 1 149 ? 14.007 2.398 -20.365 1.00 97.69 149 ARG A C 1
ATOM 1078 O O . ARG A 1 149 ? 14.612 1.939 -21.330 1.00 97.69 149 ARG A O 1
ATOM 1085 N N . ASP A 1 150 ? 13.158 3.416 -20.465 1.00 98.00 150 ASP A N 1
ATOM 1086 C CA . ASP A 1 150 ? 12.855 4.055 -21.742 1.00 98.00 150 ASP A CA 1
ATOM 1087 C C . ASP A 1 150 ? 14.101 4.755 -22.321 1.00 98.00 150 ASP A C 1
ATOM 1089 O O . ASP A 1 150 ? 14.381 4.603 -23.512 1.00 98.00 150 ASP A O 1
ATOM 1093 N N . GLN A 1 151 ? 14.912 5.405 -21.475 1.00 98.00 151 GLN A N 1
ATOM 1094 C CA . GLN A 1 151 ? 16.216 5.966 -21.860 1.00 98.00 151 GLN A CA 1
ATOM 1095 C C . GLN A 1 151 ? 17.194 4.880 -22.330 1.00 98.00 151 GLN A C 1
ATOM 1097 O O . GLN A 1 151 ? 17.799 5.007 -23.394 1.00 98.00 151 GLN A O 1
ATOM 1102 N N . THR A 1 152 ? 17.327 3.783 -21.585 1.00 97.31 152 THR A N 1
ATOM 1103 C CA . THR A 1 152 ? 18.201 2.660 -21.948 1.00 97.31 152 THR A CA 1
ATOM 1104 C C . THR A 1 152 ? 17.787 2.047 -23.287 1.00 97.31 152 THR A C 1
ATOM 1106 O O . THR A 1 152 ? 18.635 1.770 -24.139 1.00 97.31 152 THR A O 1
ATOM 1109 N N . LEU A 1 153 ? 16.481 1.891 -23.529 1.00 97.62 153 LEU A N 1
ATOM 1110 C CA . LEU A 1 153 ? 15.951 1.404 -24.804 1.00 97.62 153 LEU A CA 1
ATOM 1111 C C . LEU A 1 153 ? 16.209 2.379 -25.957 1.00 97.62 153 LEU A C 1
ATOM 1113 O O . LEU A 1 153 ? 16.499 1.936 -27.069 1.00 97.62 153 LEU A O 1
ATOM 1117 N N . GLU A 1 154 ? 16.116 3.686 -25.723 1.00 97.56 154 GLU A N 1
ATOM 1118 C CA . GLU A 1 154 ? 16.446 4.703 -26.723 1.00 97.56 154 GLU A CA 1
ATOM 1119 C C . GLU A 1 154 ? 17.930 4.651 -27.106 1.00 97.56 154 GLU A C 1
ATOM 1121 O O . GLU A 1 154 ? 18.265 4.575 -28.292 1.00 97.56 154 GLU A O 1
ATOM 1126 N N . ILE A 1 155 ? 18.819 4.592 -26.110 1.00 96.25 155 ILE A N 1
ATOM 1127 C CA . ILE A 1 155 ? 20.260 4.453 -26.334 1.00 96.25 155 ILE A CA 1
ATOM 1128 C C . ILE A 1 155 ? 20.530 3.162 -27.109 1.00 96.25 155 ILE A C 1
ATOM 1130 O O . ILE A 1 155 ? 21.212 3.197 -28.133 1.00 96.25 155 ILE A O 1
ATOM 1134 N N . LYS A 1 156 ? 19.939 2.034 -26.697 1.00 96.38 156 LYS A N 1
ATOM 1135 C CA . LYS A 1 156 ? 20.085 0.753 -27.399 1.00 96.38 156 LYS A CA 1
ATOM 1136 C C . LYS A 1 156 ? 19.707 0.866 -28.878 1.00 96.38 156 LYS A C 1
ATOM 1138 O O . LYS A 1 156 ? 20.482 0.433 -29.724 1.00 96.38 156 LYS A O 1
ATOM 1143 N N . ARG A 1 157 ? 18.568 1.490 -29.201 1.00 96.44 157 ARG A N 1
ATOM 1144 C CA . ARG A 1 157 ? 18.132 1.697 -30.597 1.00 96.44 157 ARG A CA 1
ATOM 1145 C C . ARG A 1 157 ? 19.149 2.501 -31.405 1.00 96.44 157 ARG A C 1
ATOM 1147 O O . ARG A 1 157 ? 19.387 2.177 -32.564 1.00 96.44 157 ARG A O 1
ATOM 1154 N N . SER A 1 158 ? 19.773 3.512 -30.800 1.00 95.31 158 SER A N 1
ATOM 1155 C CA . SER A 1 158 ? 20.854 4.272 -31.442 1.00 95.31 158 SER A CA 1
ATOM 1156 C C . SER A 1 158 ? 22.071 3.387 -31.742 1.00 95.31 158 SER A C 1
ATOM 1158 O O . SER A 1 158 ? 22.593 3.415 -32.857 1.00 95.31 158 SER A O 1
ATOM 1160 N N . TYR A 1 159 ? 22.485 2.537 -30.795 1.00 93.56 159 TYR A N 1
ATOM 1161 C CA . TYR A 1 159 ? 23.572 1.572 -31.007 1.00 93.56 159 TYR A CA 1
ATOM 1162 C C . TYR A 1 159 ? 23.235 0.526 -32.079 1.00 93.56 159 TYR A C 1
ATOM 1164 O O . TYR A 1 159 ? 24.092 0.208 -32.904 1.00 93.56 159 TYR A O 1
ATOM 1172 N N . ASP A 1 160 ? 22.006 0.008 -32.085 1.00 93.75 160 ASP A N 1
ATOM 1173 C CA . ASP A 1 160 ? 21.530 -0.952 -33.086 1.00 93.75 160 ASP A CA 1
ATOM 1174 C C . ASP A 1 160 ? 21.521 -0.325 -34.493 1.00 93.75 160 ASP A C 1
ATOM 1176 O O . ASP A 1 160 ? 21.994 -0.947 -35.444 1.00 93.75 160 ASP A O 1
ATOM 1180 N N . SER A 1 161 ? 21.092 0.937 -34.622 1.00 94.94 161 SER A N 1
ATOM 1181 C CA . SER A 1 161 ? 21.164 1.684 -35.887 1.00 94.94 161 SER A CA 1
ATOM 1182 C C . SER A 1 161 ? 22.606 1.862 -36.363 1.00 94.94 161 SER A C 1
ATOM 1184 O O . SER A 1 161 ? 22.909 1.580 -37.516 1.00 94.94 161 SER A O 1
ATOM 1186 N N . GLN A 1 162 ? 23.522 2.264 -35.475 1.00 93.56 162 GLN A N 1
ATOM 1187 C CA . GLN A 1 162 ? 24.939 2.432 -35.824 1.00 93.56 162 GLN A CA 1
ATOM 1188 C C . GLN A 1 162 ? 25.597 1.110 -36.242 1.00 93.56 162 GL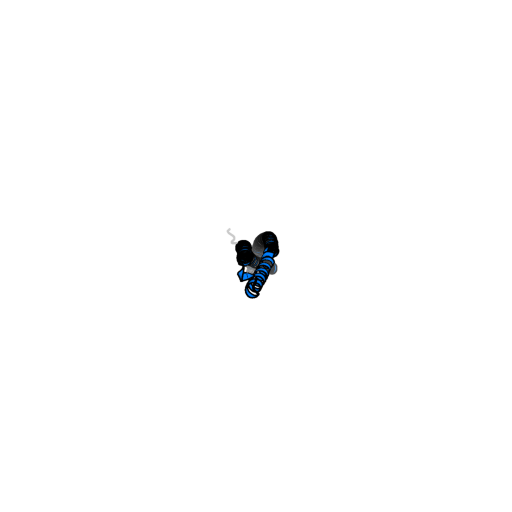N A C 1
ATOM 1190 O O . GLN A 1 162 ? 26.446 1.093 -37.133 1.00 93.56 162 GLN A O 1
ATOM 1195 N N . LEU A 1 163 ? 25.219 -0.005 -35.607 1.00 93.62 163 LEU A N 1
ATOM 1196 C CA . LEU A 1 163 ? 25.660 -1.342 -36.013 1.00 93.62 163 LEU A CA 1
ATOM 1197 C C . LEU A 1 163 ? 25.202 -1.676 -37.423 1.00 93.62 163 LEU A C 1
ATOM 1199 O O . LEU A 1 163 ? 25.992 -2.202 -38.207 1.00 93.62 163 LEU A O 1
ATOM 1203 N N . GLN A 1 164 ? 23.941 -1.383 -37.727 1.00 95.31 164 GLN A N 1
ATOM 1204 C CA . GLN A 1 164 ? 23.373 -1.639 -39.037 1.00 95.31 164 GLN A CA 1
ATOM 1205 C C . GLN A 1 164 ? 24.034 -0.769 -40.111 1.00 95.31 164 GLN A C 1
ATOM 1207 O O . GLN A 1 164 ? 24.486 -1.307 -41.117 1.00 95.31 164 GLN A O 1
ATOM 1212 N N . ASP A 1 165 ? 24.218 0.528 -39.855 1.00 94.75 165 ASP A N 1
ATOM 1213 C CA . ASP A 1 165 ? 24.919 1.440 -40.766 1.00 94.75 165 ASP A CA 1
ATOM 1214 C C . ASP A 1 165 ? 26.363 0.986 -41.032 1.00 94.75 165 ASP A C 1
ATOM 1216 O O . ASP A 1 165 ? 26.832 0.994 -42.173 1.00 94.75 165 ASP A O 1
ATOM 1220 N N . ALA A 1 166 ? 27.075 0.543 -39.988 1.00 94.12 166 ALA A N 1
ATOM 1221 C CA . ALA A 1 166 ? 28.429 0.012 -40.119 1.00 94.12 166 ALA A CA 1
ATOM 1222 C C . ALA A 1 166 ? 28.459 -1.291 -40.931 1.00 94.12 166 ALA A C 1
ATOM 1224 O O . ALA A 1 166 ? 29.340 -1.471 -41.773 1.00 94.12 166 ALA A O 1
ATOM 1225 N N . HIS A 1 167 ? 27.498 -2.190 -40.709 1.00 94.44 167 HIS A N 1
ATOM 1226 C CA . HIS A 1 167 ? 27.376 -3.432 -41.467 1.00 94.44 167 HIS A CA 1
ATOM 1227 C C . HIS A 1 167 ? 27.074 -3.158 -42.947 1.00 94.44 167 HIS A C 1
ATOM 1229 O O . HIS A 1 167 ? 27.733 -3.713 -43.825 1.00 94.44 167 HIS A O 1
ATOM 1235 N N . ASP A 1 168 ? 26.140 -2.252 -43.232 1.00 95.44 168 ASP A N 1
ATOM 1236 C CA . ASP A 1 168 ? 25.787 -1.843 -44.592 1.00 95.44 168 ASP A CA 1
ATOM 1237 C C . ASP A 1 168 ? 26.964 -1.170 -45.303 1.00 95.44 168 ASP A C 1
ATOM 1239 O O . ASP A 1 168 ? 27.192 -1.397 -46.495 1.00 95.44 168 ASP A O 1
ATOM 1243 N N . PHE A 1 169 ? 27.744 -0.358 -44.585 1.00 95.38 169 PHE A N 1
ATOM 1244 C CA . PHE A 1 169 ? 28.967 0.239 -45.113 1.00 95.38 169 PHE A CA 1
ATOM 1245 C C . PHE A 1 169 ? 30.024 -0.820 -45.445 1.00 95.38 169 PHE A C 1
ATOM 1247 O O . PHE A 1 169 ? 30.573 -0.798 -46.546 1.00 95.38 169 PHE A O 1
ATOM 1254 N N . LEU A 1 170 ? 30.281 -1.770 -44.537 1.00 94.31 170 LEU A N 1
ATOM 1255 C CA . LEU A 1 170 ? 31.224 -2.867 -44.774 1.00 94.31 170 LEU A CA 1
ATOM 1256 C C . LEU A 1 170 ? 30.791 -3.742 -45.953 1.00 94.31 170 LEU A C 1
ATOM 1258 O O . LEU A 1 170 ? 31.621 -4.075 -46.792 1.00 94.31 170 LEU A O 1
ATOM 1262 N N . HIS A 1 171 ? 29.500 -4.053 -46.066 1.00 93.88 171 HIS A N 1
ATOM 1263 C CA . HIS A 1 171 ? 28.960 -4.787 -47.207 1.00 93.88 171 HIS A CA 1
ATOM 1264 C C . HIS A 1 171 ? 29.151 -4.011 -48.519 1.00 93.88 171 HIS A C 1
ATOM 1266 O O . HIS A 1 171 ? 29.587 -4.576 -49.519 1.00 93.88 171 HIS A O 1
ATOM 1272 N N . LYS A 1 172 ? 28.873 -2.699 -48.538 1.00 93.12 172 LYS A N 1
ATOM 1273 C CA . LYS A 1 172 ? 29.133 -1.852 -49.717 1.00 93.12 172 LYS A CA 1
ATOM 1274 C C . LYS A 1 172 ? 30.614 -1.853 -50.090 1.00 93.12 172 LYS A C 1
ATOM 1276 O O . LYS A 1 172 ? 30.928 -2.006 -51.268 1.00 93.12 172 LYS A O 1
ATOM 1281 N N . LEU A 1 173 ? 31.505 -1.720 -49.109 1.00 91.44 173 LEU A N 1
ATOM 1282 C CA . LEU A 1 173 ? 32.947 -1.777 -49.327 1.00 91.44 173 LEU A CA 1
ATOM 1283 C C . LEU A 1 173 ? 33.355 -3.127 -49.927 1.00 91.44 173 LEU A C 1
ATOM 1285 O O . LEU A 1 173 ? 34.047 -3.147 -50.937 1.00 91.44 173 LEU A O 1
ATOM 1289 N N . ASP A 1 174 ? 32.865 -4.235 -49.371 1.00 89.69 174 ASP A N 1
ATOM 1290 C CA . ASP A 1 174 ? 33.128 -5.578 -49.889 1.00 89.69 174 ASP A CA 1
ATOM 1291 C C . ASP A 1 174 ? 32.643 -5.722 -51.337 1.00 89.69 174 ASP A C 1
ATOM 1293 O O . ASP A 1 174 ? 33.402 -6.154 -52.194 1.00 89.69 174 ASP A O 1
ATOM 1297 N N . THR A 1 175 ? 31.442 -5.240 -51.678 1.00 86.62 175 THR A N 1
ATOM 1298 C CA . THR A 1 175 ? 30.955 -5.277 -53.071 1.00 86.62 175 THR A CA 1
ATOM 1299 C C . THR A 1 175 ? 31.758 -4.403 -54.039 1.00 86.62 175 THR A C 1
ATOM 1301 O O . THR A 1 175 ? 31.882 -4.755 -55.211 1.00 86.62 175 THR A O 1
ATOM 1304 N N . GLN A 1 176 ? 32.304 -3.273 -53.581 1.00 82.31 176 GLN A N 1
ATOM 1305 C CA . GLN A 1 176 ? 33.136 -2.386 -54.404 1.00 82.31 176 GLN A CA 1
ATOM 1306 C C . GLN A 1 176 ? 34.571 -2.908 -54.551 1.00 82.31 176 GLN A C 1
ATOM 1308 O O . GLN A 1 176 ? 35.200 -2.688 -55.585 1.00 82.31 176 GLN A O 1
ATOM 1313 N N . CYS A 1 177 ? 35.083 -3.598 -53.530 1.00 79.50 177 CYS A N 1
ATOM 1314 C CA . CYS A 1 177 ? 36.417 -4.196 -53.506 1.00 79.50 177 CYS A CA 1
ATOM 1315 C C . CYS A 1 177 ? 36.443 -5.651 -54.011 1.00 79.50 177 CYS A C 1
ATOM 1317 O O . CYS A 1 177 ? 37.524 -6.171 -54.295 1.00 79.50 177 CYS A O 1
ATOM 1319 N N . ALA A 1 178 ? 35.283 -6.299 -54.157 1.00 71.25 178 ALA A N 1
ATOM 1320 C CA . ALA A 1 178 ? 35.118 -7.600 -54.799 1.00 71.25 178 ALA A CA 1
ATOM 1321 C C . ALA A 1 178 ? 35.734 -7.572 -56.213 1.00 71.25 178 ALA A C 1
ATOM 1323 O O . ALA A 1 178 ? 35.773 -6.515 -56.844 1.00 71.25 178 ALA A O 1
ATOM 1324 N N . PRO A 1 179 ? 36.247 -8.705 -56.734 1.00 60.34 179 PRO A N 1
ATOM 1325 C CA . PRO A 1 179 ? 37.308 -8.750 -57.740 1.00 60.34 179 PRO A CA 1
ATOM 1326 C C . PRO A 1 179 ? 36.838 -8.314 -59.136 1.00 60.34 179 PRO A C 1
ATOM 1328 O O . PRO A 1 179 ? 36.715 -9.102 -60.070 1.00 60.34 179 PRO A O 1
ATOM 1331 N N . HIS A 1 180 ? 36.623 -7.017 -59.316 1.00 56.34 180 HIS A N 1
ATOM 1332 C CA . HIS A 1 180 ? 36.782 -6.345 -60.597 1.00 56.34 180 HIS A CA 1
ATOM 1333 C C . HIS A 1 180 ? 38.256 -6.053 -60.883 1.00 56.34 180 HIS A C 1
ATOM 1335 O O . HIS A 1 180 ? 38.592 -5.792 -62.032 1.00 56.34 180 HIS A O 1
ATOM 1341 N N . THR A 1 181 ? 39.141 -6.208 -59.893 1.00 58.62 181 THR A N 1
ATOM 1342 C CA . THR A 1 181 ? 40.597 -6.080 -60.030 1.00 58.62 181 THR A CA 1
ATOM 1343 C C . THR A 1 181 ? 41.180 -7.089 -61.010 1.00 58.62 181 THR A C 1
ATOM 1345 O O . THR A 1 181 ? 41.862 -6.669 -61.925 1.00 58.62 181 THR A O 1
ATOM 1348 N N . ALA A 1 182 ? 40.840 -8.380 -60.949 1.00 64.00 182 ALA A N 1
ATOM 1349 C CA . ALA A 1 182 ? 41.407 -9.364 -61.883 1.00 64.00 182 ALA A CA 1
ATOM 1350 C C . ALA A 1 182 ? 40.992 -9.119 -63.351 1.00 64.00 182 ALA A C 1
ATOM 1352 O O . ALA A 1 182 ? 41.786 -9.297 -64.276 1.00 64.00 182 ALA A O 1
ATOM 1353 N N . ALA A 1 183 ? 39.747 -8.689 -63.586 1.00 66.75 183 ALA A N 1
ATOM 1354 C CA . ALA A 1 183 ? 39.258 -8.369 -64.928 1.00 66.75 183 ALA A CA 1
ATOM 1355 C C . ALA A 1 183 ? 39.790 -7.016 -65.440 1.00 66.75 183 ALA A C 1
ATOM 1357 O O . ALA A 1 183 ? 40.068 -6.888 -66.636 1.00 66.75 183 ALA A O 1
ATOM 1358 N N . LEU A 1 184 ? 39.946 -6.025 -64.553 1.00 69.38 184 LEU A N 1
ATOM 1359 C CA . LEU A 1 184 ? 40.592 -4.744 -64.850 1.00 69.38 184 LEU A CA 1
ATOM 1360 C C . LEU A 1 184 ? 42.087 -4.927 -65.105 1.00 69.38 184 LEU A C 1
ATOM 1362 O O . LEU A 1 184 ? 42.529 -4.558 -66.182 1.00 69.38 184 LEU A O 1
ATOM 1366 N N . GLU A 1 185 ? 42.827 -5.607 -64.231 1.00 72.94 185 GLU A N 1
ATOM 1367 C CA . GLU A 1 185 ? 44.242 -5.956 -64.422 1.00 72.94 185 GLU A CA 1
ATOM 1368 C C . GLU A 1 185 ? 44.451 -6.727 -65.725 1.00 72.94 185 GLU A C 1
ATOM 1370 O O . GLU A 1 185 ? 45.381 -6.452 -66.478 1.00 72.94 185 GLU A O 1
ATOM 1375 N N . GLN A 1 186 ? 43.573 -7.680 -66.061 1.00 77.50 186 GLN A N 1
ATOM 1376 C CA . GLN A 1 186 ? 43.688 -8.395 -67.331 1.00 77.50 186 GLN A CA 1
ATOM 1377 C C . GLN A 1 186 ? 43.409 -7.485 -68.539 1.00 77.50 186 GLN A C 1
ATOM 1379 O O . GLN A 1 186 ? 44.023 -7.669 -69.595 1.00 77.50 186 GLN A O 1
ATOM 1384 N N . ARG A 1 187 ? 42.486 -6.520 -68.425 1.00 79.75 187 ARG A N 1
ATOM 1385 C CA . ARG A 1 187 ? 42.234 -5.514 -69.471 1.00 79.75 187 ARG A CA 1
ATOM 1386 C C . ARG A 1 187 ? 43.402 -4.542 -69.606 1.00 79.75 187 ARG A C 1
ATOM 1388 O O . ARG A 1 187 ? 43.828 -4.305 -70.732 1.00 79.75 187 ARG A O 1
ATOM 1395 N N . GLU A 1 188 ? 43.938 -4.050 -68.499 1.00 81.25 188 GLU A N 1
ATOM 1396 C CA . GLU A 1 188 ? 45.096 -3.157 -68.444 1.00 81.25 188 GLU A CA 1
ATOM 1397 C C . GLU A 1 188 ? 46.335 -3.846 -69.004 1.00 81.25 188 GLU A C 1
ATOM 1399 O O . GLU A 1 188 ? 46.943 -3.334 -69.937 1.00 81.25 188 GLU A O 1
ATOM 1404 N N . ARG A 1 189 ? 46.622 -5.081 -68.582 1.00 83.69 189 ARG A N 1
ATOM 1405 C CA . ARG A 1 189 ? 47.722 -5.880 -69.133 1.00 83.69 189 ARG A CA 1
ATOM 1406 C C . ARG A 1 189 ? 47.572 -6.112 -70.635 1.00 83.69 189 ARG A C 1
ATOM 1408 O O . ARG A 1 189 ? 48.549 -6.056 -71.375 1.00 83.69 189 ARG A O 1
ATOM 1415 N N . LYS A 1 190 ? 46.353 -6.367 -71.127 1.00 86.69 190 LYS A N 1
ATOM 1416 C CA . LYS A 1 190 ? 46.095 -6.479 -72.575 1.00 86.69 190 LYS A CA 1
ATOM 1417 C C . LYS A 1 190 ? 46.293 -5.145 -73.299 1.00 86.69 190 LYS A C 1
ATOM 1419 O O . LYS A 1 190 ? 46.767 -5.163 -74.432 1.00 86.69 190 LYS A O 1
ATOM 1424 N N . ALA A 1 191 ? 45.920 -4.023 -72.689 1.00 85.69 191 ALA A N 1
ATOM 1425 C CA . ALA A 1 191 ? 46.127 -2.692 -73.250 1.00 85.69 191 ALA A CA 1
ATOM 1426 C C . ALA A 1 191 ? 47.619 -2.325 -73.292 1.00 85.69 191 ALA A C 1
ATOM 1428 O O . ALA A 1 191 ? 48.090 -1.841 -74.315 1.00 85.69 191 ALA A O 1
ATOM 1429 N N . GLU A 1 192 ? 48.373 -2.646 -72.243 1.00 85.44 192 GLU A N 1
ATOM 1430 C CA . GLU A 1 192 ? 49.816 -2.421 -72.159 1.00 85.44 192 GLU A CA 1
ATOM 1431 C C . GLU A 1 192 ? 50.584 -3.270 -73.180 1.00 85.44 192 GLU A C 1
ATOM 1433 O O . GLU A 1 192 ? 51.408 -2.747 -73.926 1.00 85.44 192 GLU A O 1
ATOM 1438 N N . ILE A 1 193 ? 50.248 -4.561 -73.311 1.00 87.94 193 ILE A N 1
ATOM 1439 C CA . ILE A 1 193 ? 50.829 -5.428 -74.349 1.00 87.94 193 ILE A CA 1
ATOM 1440 C C . ILE A 1 193 ? 50.555 -4.866 -75.752 1.00 87.94 193 ILE A C 1
ATOM 1442 O O . ILE A 1 193 ? 51.448 -4.883 -76.598 1.00 87.94 193 ILE A O 1
ATOM 1446 N N . ARG A 1 194 ? 49.340 -4.360 -76.011 1.00 86.88 194 ARG A N 1
ATOM 1447 C CA . ARG A 1 194 ? 49.011 -3.723 -77.298 1.00 86.88 194 ARG A CA 1
ATOM 1448 C C . ARG A 1 194 ? 49.825 -2.455 -77.520 1.00 86.88 194 ARG A C 1
ATOM 1450 O O . ARG A 1 194 ? 50.438 -2.340 -78.569 1.00 86.88 194 ARG A O 1
ATOM 1457 N N . ALA A 1 195 ? 49.901 -1.568 -76.531 1.00 87.19 195 ALA A N 1
ATOM 1458 C CA . ALA A 1 195 ? 50.684 -0.339 -76.624 1.00 87.19 195 ALA A CA 1
ATOM 1459 C C . ALA A 1 195 ? 52.174 -0.620 -76.891 1.00 87.19 195 ALA A C 1
ATOM 1461 O O . ALA A 1 195 ? 52.786 0.038 -77.729 1.00 87.19 195 ALA A O 1
ATOM 1462 N N . LEU A 1 196 ? 52.749 -1.635 -76.236 1.00 86.62 196 LEU A N 1
ATOM 1463 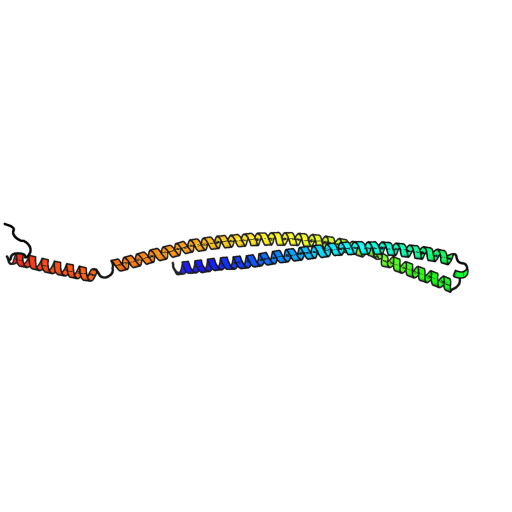C CA . LEU A 1 196 ? 54.125 -2.074 -76.487 1.00 86.62 196 LEU A CA 1
ATOM 1464 C C . LEU A 1 196 ? 54.302 -2.662 -77.895 1.00 86.62 196 LEU A C 1
ATOM 1466 O O . LEU A 1 196 ? 55.315 -2.399 -78.542 1.00 86.62 196 LEU A O 1
ATOM 1470 N N . SER A 1 197 ? 53.328 -3.437 -78.381 1.00 84.94 197 SER A N 1
ATOM 1471 C CA . SER A 1 197 ? 53.339 -3.967 -79.751 1.00 84.94 197 SER A CA 1
ATOM 1472 C C . SER A 1 197 ? 53.258 -2.847 -80.787 1.00 84.94 197 SER A C 1
ATOM 1474 O O . SER A 1 197 ? 54.047 -2.838 -81.724 1.00 84.94 197 SER A O 1
ATOM 1476 N N . ASP A 1 198 ? 52.363 -1.878 -80.594 1.00 84.00 198 ASP A N 1
ATOM 1477 C CA . ASP A 1 198 ? 52.180 -0.739 -81.495 1.00 84.00 198 ASP A CA 1
ATOM 1478 C C . ASP A 1 198 ? 53.430 0.156 -81.520 1.00 84.00 198 ASP A C 1
ATOM 1480 O O . ASP A 1 198 ? 53.883 0.575 -82.588 1.00 84.00 198 ASP A O 1
ATOM 1484 N N . ALA A 1 199 ? 54.046 0.402 -80.358 1.00 83.44 199 ALA A N 1
ATOM 1485 C CA . ALA A 1 199 ? 55.306 1.137 -80.264 1.00 83.44 199 ALA A CA 1
ATOM 1486 C C . ALA A 1 199 ? 56.440 0.416 -81.009 1.00 83.44 199 ALA A C 1
ATOM 1488 O O . ALA A 1 199 ? 57.207 1.047 -81.739 1.00 83.44 199 ALA A O 1
ATOM 1489 N N . ARG A 1 200 ? 56.524 -0.913 -80.872 1.00 81.25 200 ARG A N 1
ATOM 1490 C CA . ARG A 1 200 ? 57.494 -1.734 -81.602 1.00 81.25 200 ARG A CA 1
ATOM 1491 C C . ARG A 1 200 ? 57.255 -1.693 -83.110 1.00 81.25 200 ARG A C 1
ATOM 1493 O O . ARG A 1 200 ? 58.205 -1.481 -83.856 1.00 81.25 200 ARG A O 1
ATOM 1500 N N . ASP A 1 201 ? 56.015 -1.861 -83.557 1.00 80.44 201 ASP A N 1
ATOM 1501 C CA . ASP A 1 201 ? 55.670 -1.827 -84.981 1.00 80.44 201 ASP A CA 1
ATOM 1502 C C . ASP A 1 201 ? 55.984 -0.454 -85.599 1.00 80.44 201 ASP A C 1
ATOM 1504 O O . ASP A 1 201 ? 56.532 -0.390 -86.698 1.00 80.44 201 ASP A O 1
ATOM 1508 N N . THR A 1 202 ? 55.759 0.634 -84.856 1.00 81.06 202 THR A N 1
ATOM 1509 C CA . THR A 1 202 ? 56.137 1.999 -85.267 1.00 81.06 202 THR A CA 1
ATOM 1510 C C . THR A 1 202 ? 57.652 2.150 -85.428 1.00 81.06 202 THR A C 1
ATOM 1512 O O . THR A 1 202 ? 58.115 2.703 -86.425 1.00 81.06 202 THR A O 1
ATOM 1515 N N . LEU A 1 203 ? 58.439 1.636 -84.476 1.00 78.19 203 LEU A N 1
ATOM 1516 C CA . LEU A 1 203 ? 59.907 1.656 -84.542 1.00 78.19 203 LEU A CA 1
ATOM 1517 C C . LEU A 1 203 ? 60.456 0.787 -85.684 1.00 78.19 203 LEU A C 1
ATOM 1519 O O . LEU A 1 203 ? 61.487 1.114 -86.265 1.00 78.19 203 LEU A O 1
ATOM 1523 N N . GLU A 1 204 ? 59.760 -0.297 -86.027 1.00 81.88 204 GLU A N 1
ATOM 1524 C CA . GLU A 1 204 ? 60.079 -1.170 -87.161 1.00 81.88 204 GLU A CA 1
ATOM 1525 C C . GLU A 1 204 ? 59.526 -0.641 -88.508 1.00 81.88 204 GLU A C 1
ATOM 1527 O O . GLU A 1 204 ? 59.698 -1.297 -89.537 1.00 81.88 204 GLU A O 1
ATOM 1532 N N . GLY A 1 205 ? 58.879 0.534 -88.535 1.00 69.06 205 GLY A N 1
ATOM 1533 C CA . GLY A 1 205 ? 58.355 1.172 -89.752 1.00 69.06 205 GLY A CA 1
ATOM 1534 C C . GLY A 1 205 ? 57.077 0.538 -90.320 1.00 69.06 205 GLY A C 1
ATOM 1535 O O . GLY A 1 205 ? 56.755 0.739 -91.492 1.00 69.06 205 GLY A O 1
ATOM 1536 N N . LYS A 1 206 ? 56.350 -0.247 -89.517 1.00 68.62 206 LYS A N 1
ATOM 1537 C CA . LYS A 1 206 ? 55.087 -0.908 -89.877 1.00 68.62 206 LYS A CA 1
ATOM 1538 C C . LYS A 1 206 ? 53.893 -0.055 -89.438 1.00 68.62 206 LYS A C 1
ATOM 1540 O O . LYS A 1 206 ? 53.936 0.632 -88.423 1.00 68.62 206 LYS A O 1
ATOM 1545 N N . ALA A 1 207 ? 52.804 -0.102 -90.205 1.00 61.09 207 ALA A N 1
ATOM 1546 C CA . ALA A 1 207 ? 51.588 0.644 -89.885 1.00 61.09 207 ALA A CA 1
ATOM 1547 C C . ALA A 1 207 ? 50.910 0.097 -88.614 1.00 61.09 207 ALA A C 1
ATOM 1549 O O . ALA A 1 207 ? 50.640 -1.102 -88.515 1.00 61.09 207 ALA A O 1
ATOM 1550 N N . ILE A 1 208 ? 50.590 0.990 -87.673 1.00 69.06 208 ILE A N 1
ATOM 1551 C CA . ILE A 1 208 ? 49.871 0.665 -86.435 1.00 69.06 208 ILE A CA 1
ATOM 1552 C C . ILE A 1 208 ? 48.433 0.249 -86.781 1.00 69.06 208 ILE A C 1
ATOM 1554 O O . ILE A 1 208 ? 47.721 0.965 -87.494 1.00 69.06 208 ILE A O 1
ATOM 1558 N N . A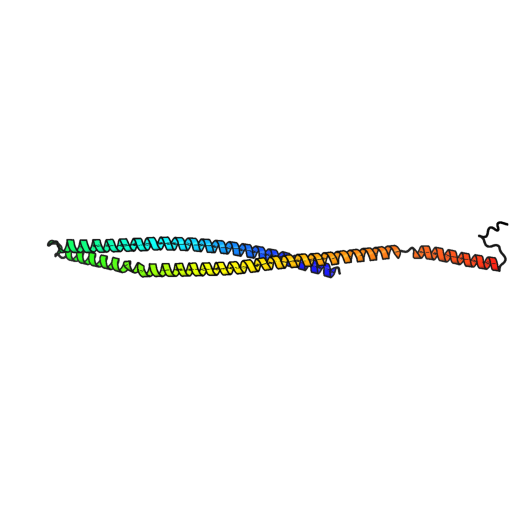RG A 1 209 ? 47.964 -0.894 -86.264 1.00 62.50 209 ARG A N 1
ATOM 1559 C CA . ARG A 1 209 ? 46.588 -1.368 -86.500 1.00 62.50 209 ARG A CA 1
ATOM 1560 C C . ARG A 1 209 ? 45.586 -0.548 -85.686 1.00 62.50 209 ARG A C 1
ATOM 1562 O O . ARG A 1 209 ? 45.203 -0.927 -84.587 1.00 62.50 209 ARG A O 1
ATOM 1569 N N . GLY A 1 210 ? 45.124 0.558 -86.260 1.00 58.12 210 GLY A N 1
ATOM 1570 C CA . GLY A 1 210 ? 44.064 1.382 -85.671 1.00 58.12 210 GLY A CA 1
ATOM 1571 C C . GLY A 1 210 ? 43.945 2.780 -86.264 1.00 58.12 210 GLY A C 1
ATOM 1572 O O . GLY A 1 210 ? 42.872 3.373 -86.205 1.00 58.12 210 GLY A O 1
ATOM 1573 N N . GLN A 1 211 ? 44.997 3.286 -86.910 1.00 48.03 211 GLN A N 1
ATOM 1574 C CA . GLN A 1 211 ? 44.883 4.470 -87.754 1.00 48.03 211 GLN A CA 1
ATOM 1575 C C . GLN A 1 211 ? 44.469 4.034 -89.158 1.00 48.03 211 GLN A C 1
ATOM 1577 O O . GLN A 1 211 ? 45.295 3.745 -90.021 1.00 48.03 211 GLN A O 1
ATOM 1582 N N . ALA A 1 212 ? 43.156 3.978 -89.381 1.00 43.12 212 ALA A N 1
ATOM 1583 C CA . ALA A 1 212 ? 42.631 4.170 -90.720 1.00 43.12 212 ALA A CA 1
ATOM 1584 C C . ALA A 1 212 ? 43.069 5.572 -91.161 1.00 43.12 212 ALA A C 1
ATOM 1586 O O . ALA A 1 212 ? 42.521 6.575 -90.708 1.00 43.12 212 ALA A O 1
ATOM 1587 N N . VAL A 1 213 ? 44.110 5.630 -91.988 1.00 46.88 213 VAL A N 1
ATOM 1588 C CA . VAL A 1 213 ? 44.482 6.830 -92.731 1.00 46.88 213 VAL A CA 1
ATOM 1589 C C . VAL A 1 213 ? 43.336 7.091 -93.705 1.00 46.88 213 VAL A C 1
ATOM 1591 O O . VAL A 1 213 ? 43.297 6.541 -94.803 1.00 46.88 213 VAL A O 1
ATOM 1594 N N . THR A 1 214 ? 42.342 7.863 -93.271 1.00 42.31 214 THR A N 1
ATOM 1595 C CA . THR A 1 214 ? 41.466 8.581 -94.194 1.00 42.31 214 THR A CA 1
ATOM 1596 C C . THR A 1 214 ? 42.328 9.655 -94.838 1.00 42.31 214 THR A C 1
ATOM 1598 O O . THR A 1 214 ? 42.711 10.619 -94.172 1.00 42.31 214 THR A O 1
ATOM 1601 N N . ALA A 1 215 ? 42.712 9.377 -96.082 1.00 39.31 215 ALA A N 1
ATOM 1602 C CA . ALA A 1 215 ? 43.374 10.298 -96.994 1.00 39.31 215 ALA A CA 1
ATOM 1603 C C . ALA A 1 215 ? 42.506 11.529 -97.288 1.00 39.31 215 ALA A C 1
ATOM 1605 O O . ALA A 1 215 ? 41.260 11.390 -97.252 1.00 39.31 215 ALA A O 1
#

Sequence (215 aa):
VAAAARELGAEADAHAEAGSQIAEDLARINSTVSLIQDAAAQLSGGASKERVQLMGRKKDVAIAAKILTQAIAIVSEIPAAHGPQGQQAITAMEAAKSAFASARSSQGMLAELKTASLALASRTNQSMLDFGRERSHLEYARESHATQRDQTLEIKRSYDSQLQDAHDFLHKLDTQCAPHTAALEQRERKAEIRALSDARDTLEGKAIRGQAVTA

Organism: NCBI:txid89044

pLDDT: mean 86.97, std 11.46, range [39.31, 98.12]

Foldseek 3Di:
DVVLLVVLVVLLVVLVVLLVVLVVVLVVLVVVLVVLVVVLVVLLVVLVVVLVVLVVLLVVLVVLLVVLVVVLVVLVPDPVLVDPNNVVVNVVSVVVSVVSVVVNPSVVVSVVSVVVSVVSVVVSVVSNVVSVVVSVVSVVSSVVSVVVSVVSVVVSVVVVVVVVVVVVVVVVVCVVVPPPVVVVVVVVVVVVVLVVVQVVCVVVVHDRPPPPPPD

Secondary structure (DSSP, 8-state):
-HHHHHHHHHHHHHHHHHHHHHHHHHHHHHHHHHHHHHHHHHHHHHHHHHHHHHHHHHHHHHHHHHHHHHHHHHHHH-GGGGSHHHHHHHHHHHHHHHHHHHHTTHHHHHHHHHHHHHHHHHHHHHHHHHHHHHHHHHHHHHHHHHHHHHHHHHHHHHHHHHHHHHHHHHHHHHHHHSSSHHHHHHHHHHHHHHHHHHHHHHHTTPPPTT-----